Protein AF-A0A1Y3W579-F1 (afdb_monomer_lite)

Sequence (258 aa):
MEEVWSCVVDRANIVLDAQLDRAKTLIDDFCTYDYASHADFSDLSRVNIAYTTVGDEDIPLQVHVDLEGYKIERELDGKPLDTRQYSSLQELIENELEGLDFQELVAVDEKDIQLSLARAEYQENVECKLAIEQAIACYYDGSRLDSAAAREVVEKFGAERVLYVLAGTLQQNEWDGRFSQDNKAWAKTAKADPLFAHRRDFSVQSHPGLVDVFLTQVRREAEKPPRASIRERLKQAQEKAEKKTSVQAATKKKEPER

Structure (mmCIF, N/CA/C/O backbone):
data_AF-A0A1Y3W579-F1
#
_entry.id   AF-A0A1Y3W579-F1
#
loop_
_atom_site.group_PDB
_atom_site.id
_atom_site.type_symbol
_atom_site.label_atom_id
_atom_site.label_alt_id
_atom_site.label_comp_id
_atom_site.label_asym_id
_atom_site.label_entity_id
_atom_site.label_seq_id
_atom_site.pdbx_PDB_ins_code
_atom_site.Cartn_x
_atom_site.Cartn_y
_atom_site.Cartn_z
_atom_site.occupancy
_atom_site.B_iso_or_equiv
_atom_site.auth_seq_id
_atom_site.auth_comp_id
_atom_site.auth_asym_id
_atom_site.auth_atom_id
_atom_site.pdbx_PDB_model_num
ATOM 1 N N . MET A 1 1 ? -27.420 -30.494 39.680 1.00 58.72 1 MET A N 1
ATOM 2 C CA . MET A 1 1 ? -26.115 -29.946 39.237 1.00 58.72 1 MET A CA 1
ATOM 3 C C . MET A 1 1 ? -26.263 -29.258 37.881 1.00 58.72 1 MET A C 1
ATOM 5 O O . MET A 1 1 ? -25.756 -28.156 37.739 1.00 58.72 1 MET A O 1
ATOM 9 N N . GLU A 1 2 ? -27.040 -29.833 36.953 1.00 61.09 2 GLU A N 1
ATOM 10 C CA . GLU A 1 2 ? -27.421 -29.215 35.665 1.00 61.09 2 GLU A CA 1
ATOM 11 C C . GLU A 1 2 ? -28.248 -27.923 35.812 1.00 61.09 2 GLU A C 1
ATOM 13 O O . GLU A 1 2 ? -27.942 -26.934 35.160 1.00 61.09 2 GLU A O 1
ATOM 18 N N . GLU A 1 3 ? -29.214 -27.868 36.737 1.00 64.06 3 GLU A N 1
ATOM 19 C CA . GLU A 1 3 ? -30.036 -26.659 36.962 1.00 64.06 3 GLU A CA 1
ATOM 20 C C . GLU A 1 3 ? -29.227 -25.444 37.451 1.00 64.06 3 GLU A C 1
ATOM 22 O O . GLU A 1 3 ? -29.546 -24.305 37.121 1.00 64.06 3 GLU A O 1
ATOM 27 N N . VAL A 1 4 ? -28.149 -25.676 38.210 1.00 69.44 4 VAL A N 1
ATOM 28 C CA . VAL A 1 4 ? -27.276 -24.600 38.711 1.00 69.44 4 VAL A CA 1
ATOM 29 C C . VAL A 1 4 ? -26.393 -24.066 37.584 1.00 69.44 4 VAL A C 1
ATOM 31 O O . VAL A 1 4 ? -26.212 -22.858 37.480 1.00 69.44 4 VAL A O 1
ATOM 34 N N . TRP A 1 5 ? -25.892 -24.947 36.712 1.00 65.56 5 TRP A N 1
ATOM 35 C CA . TRP A 1 5 ? -25.141 -24.552 35.518 1.00 65.56 5 TRP A CA 1
ATOM 36 C C . TRP A 1 5 ? -26.019 -23.805 34.505 1.00 65.56 5 TRP A C 1
ATOM 38 O O . TRP A 1 5 ? -25.579 -22.781 33.991 1.00 65.56 5 TRP A O 1
ATOM 48 N N . SER A 1 6 ? -27.269 -24.235 34.294 1.00 70.88 6 SER A N 1
ATOM 49 C CA . SER A 1 6 ? -28.234 -23.524 33.437 1.00 70.88 6 SER A CA 1
ATOM 50 C C . SER A 1 6 ? -28.480 -22.096 33.933 1.00 70.88 6 SER A C 1
ATOM 52 O O . SER A 1 6 ? -28.275 -21.146 33.187 1.00 70.88 6 SER A O 1
ATOM 54 N N . CYS A 1 7 ? -28.795 -21.920 35.223 1.00 65.94 7 CYS A N 1
ATOM 55 C CA . CYS A 1 7 ? -29.036 -20.593 35.802 1.00 65.94 7 CYS A CA 1
ATOM 56 C C . CYS A 1 7 ? -27.823 -19.647 35.709 1.00 65.94 7 CYS A C 1
ATOM 58 O O . CYS A 1 7 ? -27.991 -18.428 35.654 1.00 65.94 7 CYS A O 1
ATOM 60 N N . VAL A 1 8 ? -26.598 -20.184 35.763 1.00 72.31 8 VAL A N 1
ATOM 61 C CA . VAL A 1 8 ? -25.364 -19.389 35.649 1.00 72.31 8 VAL A CA 1
ATOM 62 C C . VAL A 1 8 ? -25.144 -18.930 34.209 1.00 72.31 8 VAL A C 1
ATOM 64 O O . VAL A 1 8 ? -24.815 -17.764 34.002 1.00 72.31 8 VAL A O 1
ATOM 67 N N . VAL A 1 9 ? -25.377 -19.808 33.230 1.00 73.38 9 VAL A N 1
ATOM 68 C CA . VAL A 1 9 ? -25.293 -19.469 31.801 1.00 73.38 9 VAL A CA 1
ATOM 69 C C . VAL A 1 9 ? -26.353 -18.431 31.424 1.00 73.38 9 VAL A C 1
ATOM 71 O O . VAL A 1 9 ? -26.022 -17.435 30.790 1.00 73.38 9 VAL A O 1
ATOM 74 N N . ASP A 1 10 ? -27.592 -18.586 31.898 1.00 78.69 10 ASP A N 1
ATOM 75 C CA . ASP A 1 10 ? -28.676 -17.635 31.618 1.00 78.69 10 ASP A CA 1
ATOM 76 C C . ASP A 1 10 ? -28.366 -16.232 32.159 1.00 78.69 10 ASP A C 1
ATOM 78 O O . ASP A 1 10 ? -28.577 -15.228 31.481 1.00 78.69 10 ASP A O 1
ATOM 82 N N . ARG A 1 11 ? -27.804 -16.141 33.371 1.00 77.25 11 ARG A N 1
ATOM 83 C CA . ARG A 1 11 ? -27.380 -14.856 33.948 1.00 77.25 11 ARG A CA 1
ATOM 84 C C . ARG A 1 11 ? -26.206 -14.235 33.199 1.00 77.25 11 ARG A C 1
ATOM 86 O O . ARG A 1 11 ? -26.195 -13.021 33.034 1.00 77.25 11 ARG A O 1
ATOM 93 N N . ALA A 1 12 ? -25.235 -15.041 32.775 1.00 76.56 12 ALA A N 1
ATOM 94 C CA . ALA A 1 12 ? -24.104 -14.556 31.990 1.00 76.56 12 ALA A CA 1
ATOM 95 C C . ALA A 1 12 ? -24.568 -13.986 30.639 1.00 76.56 12 ALA A C 1
ATOM 97 O O . ALA A 1 12 ? -24.124 -12.905 30.262 1.00 76.56 12 ALA A O 1
ATOM 98 N N . ASN A 1 13 ? -25.521 -14.648 29.976 1.00 83.50 13 ASN A N 1
ATOM 99 C CA . ASN A 1 13 ? -26.108 -14.168 28.724 1.00 83.50 13 ASN A CA 1
ATOM 100 C C . ASN A 1 13 ? -26.867 -12.848 28.914 1.00 83.50 13 ASN A C 1
ATOM 102 O O . ASN A 1 13 ? -26.649 -11.919 28.151 1.00 83.50 13 ASN A O 1
ATOM 106 N N . ILE A 1 14 ? -27.674 -12.712 29.975 1.00 88.06 14 ILE A N 1
ATOM 107 C CA . ILE A 1 14 ? -28.387 -11.452 30.270 1.00 88.06 14 ILE A CA 1
ATOM 108 C C . ILE A 1 14 ? -27.413 -10.283 30.473 1.00 88.06 14 ILE A C 1
ATOM 110 O O . ILE A 1 14 ? -27.675 -9.169 30.022 1.00 88.06 14 ILE A O 1
ATOM 114 N N . VAL A 1 15 ? -26.301 -10.516 31.177 1.00 87.81 15 VAL A N 1
ATOM 115 C CA . VAL A 1 15 ? -25.283 -9.478 31.396 1.00 87.81 15 VAL A CA 1
ATOM 116 C C . VAL A 1 15 ? -24.607 -9.101 30.079 1.00 87.81 15 VAL A C 1
ATOM 118 O O . VAL A 1 15 ? -24.427 -7.913 29.821 1.00 87.81 15 VAL A O 1
ATOM 121 N N . LEU A 1 16 ? -24.272 -10.087 29.245 1.00 88.06 16 LEU A N 1
ATOM 122 C CA . LEU A 1 16 ? -23.643 -9.851 27.949 1.00 88.06 16 LEU A CA 1
ATOM 123 C C . LEU A 1 16 ? -24.575 -9.104 26.985 1.00 88.06 16 LEU A C 1
ATOM 125 O O . LEU A 1 16 ? -24.134 -8.151 26.351 1.00 88.06 16 LEU A O 1
ATOM 129 N N . ASP A 1 17 ? -25.857 -9.469 26.928 1.00 93.12 17 ASP A N 1
ATOM 130 C CA . ASP A 1 17 ? -26.861 -8.782 26.106 1.00 93.12 17 ASP A CA 1
ATOM 131 C C . ASP A 1 17 ? -27.006 -7.315 26.535 1.00 93.12 17 ASP A C 1
ATOM 133 O O . ASP A 1 17 ? -26.968 -6.412 25.702 1.00 93.12 17 ASP A O 1
ATOM 137 N N . ALA A 1 18 ? -27.072 -7.054 27.845 1.00 95.12 18 ALA A N 1
ATOM 138 C CA . ALA A 1 18 ? -27.134 -5.691 28.368 1.00 95.12 18 ALA A CA 1
ATOM 139 C C . ALA A 1 18 ? -25.866 -4.875 28.049 1.00 95.12 18 ALA A C 1
ATOM 141 O O . ALA A 1 18 ? -25.951 -3.677 27.770 1.00 95.12 18 ALA A O 1
ATOM 142 N N . GLN A 1 19 ? -24.687 -5.505 28.079 1.00 96.88 19 GLN A N 1
ATOM 143 C CA . GLN A 1 19 ? -23.432 -4.870 27.668 1.00 96.88 19 GLN A CA 1
ATOM 144 C C . GLN A 1 19 ? -23.413 -4.586 26.166 1.00 96.88 19 GLN A C 1
ATOM 146 O O . GLN A 1 19 ? -22.996 -3.504 25.760 1.00 96.88 19 GLN A O 1
ATOM 151 N N . LEU A 1 20 ? -23.897 -5.517 25.346 1.00 97.75 20 LEU A N 1
ATOM 152 C CA . LEU A 1 20 ? -23.962 -5.357 23.898 1.00 97.75 20 LEU A CA 1
ATOM 153 C C . LEU A 1 20 ? -24.920 -4.234 23.500 1.00 97.75 20 LEU A C 1
ATOM 155 O O . LEU A 1 20 ? -24.560 -3.395 22.676 1.00 97.75 20 LEU A O 1
ATOM 159 N N . ASP A 1 21 ? -26.096 -4.164 24.120 1.00 97.94 21 ASP A N 1
ATOM 160 C CA . ASP A 1 21 ? -27.048 -3.071 23.904 1.00 97.94 21 ASP A CA 1
ATOM 161 C C . ASP A 1 21 ? -26.453 -1.718 24.317 1.00 97.94 21 ASP A C 1
ATOM 163 O O . ASP A 1 21 ? -26.597 -0.720 23.602 1.00 97.94 21 ASP A O 1
ATOM 167 N N . ARG A 1 22 ? -25.715 -1.683 25.435 1.00 98.12 22 ARG A N 1
ATOM 168 C CA . ARG A 1 22 ? -24.997 -0.483 25.883 1.00 98.12 22 ARG A CA 1
ATOM 169 C C . ARG A 1 22 ? -23.918 -0.061 24.886 1.00 98.12 22 ARG A C 1
ATOM 171 O O . ARG A 1 22 ? -23.866 1.112 24.529 1.00 98.12 22 ARG A O 1
ATOM 178 N N . ALA A 1 23 ? -23.086 -0.993 24.423 1.00 98.50 23 ALA A N 1
ATOM 179 C CA . ALA A 1 23 ? -22.032 -0.724 23.447 1.00 98.50 23 ALA A CA 1
ATOM 180 C C . ALA A 1 23 ? -22.604 -0.182 22.131 1.00 98.50 23 ALA A C 1
ATOM 182 O O . ALA A 1 23 ? -22.128 0.831 21.625 1.00 98.50 23 ALA A O 1
ATOM 183 N N . LYS A 1 24 ? -23.668 -0.810 21.612 1.00 98.50 24 LYS A N 1
ATOM 184 C CA . LYS A 1 24 ? -24.365 -0.347 20.404 1.00 98.50 24 LYS A CA 1
ATOM 185 C C . LYS A 1 24 ? -24.919 1.061 20.574 1.00 98.50 24 LYS A C 1
ATOM 187 O O . LYS A 1 24 ? -24.758 1.873 19.676 1.00 98.50 24 LYS A O 1
ATOM 192 N N . THR A 1 25 ? -25.522 1.358 21.725 1.00 98.25 25 THR A N 1
ATOM 193 C CA . THR A 1 25 ? -26.052 2.699 22.014 1.00 98.25 25 THR A CA 1
ATOM 194 C C . THR A 1 25 ? -24.939 3.746 21.981 1.00 98.25 25 THR A C 1
ATOM 196 O O . THR A 1 25 ? -25.069 4.735 21.276 1.00 98.25 25 THR A O 1
ATOM 199 N N . LEU A 1 26 ? -23.815 3.498 22.665 1.00 98.38 26 LEU A N 1
ATOM 200 C CA . LEU A 1 26 ? -22.672 4.422 22.681 1.00 98.38 26 LEU A CA 1
ATOM 201 C C . LEU A 1 26 ? -22.099 4.667 21.277 1.00 98.38 26 LEU A C 1
ATOM 203 O O . LEU A 1 26 ? -21.824 5.806 20.909 1.00 98.38 26 LEU A O 1
ATOM 207 N N . ILE A 1 27 ? -21.952 3.603 20.482 1.00 98.06 27 ILE A N 1
ATOM 208 C CA . ILE A 1 27 ? -21.452 3.700 19.106 1.00 98.06 27 ILE A CA 1
ATOM 209 C C . ILE A 1 27 ? -22.440 4.456 18.205 1.00 98.06 27 ILE A C 1
ATOM 211 O O . ILE A 1 27 ? -22.015 5.287 17.402 1.00 98.06 27 ILE A O 1
ATOM 215 N N . ASP A 1 28 ? -23.743 4.187 18.322 1.00 97.75 28 ASP A N 1
ATOM 216 C CA . ASP A 1 28 ? -24.773 4.853 17.517 1.00 97.75 28 ASP A CA 1
ATOM 217 C C . ASP A 1 28 ? -24.924 6.334 17.883 1.00 97.75 28 ASP A C 1
ATOM 219 O O . ASP A 1 28 ? -25.045 7.174 16.990 1.00 97.75 28 ASP A O 1
ATOM 223 N N . ASP A 1 29 ? -24.848 6.664 19.176 1.00 97.50 29 ASP A N 1
ATOM 224 C CA . ASP A 1 29 ? -24.859 8.039 19.678 1.00 97.50 29 ASP A CA 1
ATOM 225 C C . ASP A 1 29 ? -23.665 8.827 19.122 1.00 97.50 29 ASP A C 1
ATOM 227 O O . ASP A 1 29 ? -23.844 9.927 18.593 1.00 97.50 29 ASP A O 1
ATOM 231 N N . PHE A 1 30 ? -22.462 8.241 19.172 1.00 96.88 30 PHE A N 1
ATOM 232 C CA . PHE A 1 30 ? -21.256 8.817 18.574 1.00 96.88 30 PHE A CA 1
ATOM 233 C C . PHE A 1 30 ? -21.419 9.026 17.062 1.00 96.88 30 PHE A C 1
ATOM 235 O O . PHE A 1 30 ? -21.238 10.135 16.561 1.00 96.88 30 PHE A O 1
ATOM 242 N N . CYS A 1 31 ? -21.843 7.994 16.325 1.00 95.56 31 CYS A N 1
ATOM 243 C CA . CYS A 1 31 ? -21.998 8.096 14.873 1.00 95.56 31 CYS A CA 1
ATOM 244 C C . CYS A 1 31 ? -23.055 9.137 14.473 1.00 95.56 31 CYS A C 1
ATOM 246 O O . CYS A 1 31 ? -22.871 9.902 13.521 1.00 95.56 31 CYS A O 1
ATOM 248 N N . THR A 1 32 ? -24.151 9.207 15.229 1.00 95.38 32 THR A N 1
ATOM 249 C CA . THR A 1 32 ? -25.209 10.198 15.027 1.00 95.38 32 THR A CA 1
ATOM 250 C C . THR A 1 32 ? -24.693 11.611 15.286 1.00 95.38 32 THR A C 1
ATOM 252 O O . THR A 1 32 ? -25.048 12.533 14.549 1.00 95.38 32 THR A O 1
ATOM 255 N N . TYR A 1 33 ? -23.853 11.791 16.305 1.00 93.62 33 TYR A N 1
ATOM 256 C CA . TYR A 1 33 ? -23.277 13.083 16.657 1.00 93.62 33 TYR A CA 1
ATOM 257 C C . TYR A 1 33 ? -22.256 13.576 15.618 1.00 93.62 33 TYR A C 1
ATOM 259 O O . TYR A 1 33 ? -22.388 14.704 15.139 1.00 93.62 33 TYR A O 1
ATOM 267 N N . ASP A 1 34 ? -21.290 12.740 15.223 1.00 91.50 34 ASP A N 1
ATOM 268 C CA . ASP A 1 34 ? -20.186 13.145 14.339 1.00 91.50 34 ASP A CA 1
ATOM 269 C C . ASP A 1 34 ? -20.522 13.071 12.840 1.00 91.50 34 ASP A C 1
ATOM 271 O O . ASP A 1 34 ? -20.047 13.895 12.055 1.00 91.50 34 ASP A O 1
ATOM 275 N N . TYR A 1 35 ? -21.378 12.131 12.420 1.00 90.38 35 TYR A N 1
ATOM 276 C CA . TYR A 1 35 ? -21.681 11.892 10.998 1.00 90.38 35 TYR A CA 1
ATOM 277 C C . TYR A 1 35 ? -23.134 12.163 10.608 1.00 90.38 35 TYR A C 1
ATOM 279 O O . TYR A 1 35 ? -23.479 12.046 9.429 1.00 90.38 35 TYR A O 1
ATOM 287 N N . ALA A 1 36 ? -24.000 12.520 11.562 1.00 92.19 36 ALA A N 1
ATOM 288 C CA . ALA A 1 36 ? -25.445 12.625 11.340 1.00 92.19 36 ALA A CA 1
ATOM 289 C C . ALA A 1 36 ? -26.048 11.343 10.720 1.00 92.19 36 ALA A C 1
ATOM 291 O O . ALA A 1 36 ? -27.011 11.403 9.949 1.00 92.19 36 ALA A O 1
ATOM 292 N N . SER A 1 37 ? -25.470 10.182 11.049 1.00 93.56 37 SER A N 1
ATOM 293 C CA . SER A 1 37 ? -25.878 8.869 10.549 1.00 93.56 37 SER A CA 1
ATOM 294 C C . SER A 1 37 ? -25.796 7.808 11.638 1.00 93.56 37 SER A C 1
ATOM 296 O O . SER A 1 37 ? -24.870 7.825 12.440 1.00 93.56 37 SER A O 1
ATOM 298 N N . HIS A 1 38 ? -26.714 6.845 11.602 1.00 95.81 38 HIS A N 1
ATOM 299 C CA . HIS A 1 38 ? -26.669 5.684 12.487 1.00 95.81 38 HIS A CA 1
ATOM 300 C C . HIS A 1 38 ? -25.515 4.746 12.139 1.00 95.81 38 HIS A C 1
ATOM 302 O O . HIS A 1 38 ? -25.139 4.611 10.969 1.00 95.81 38 HIS A O 1
ATOM 308 N N . ALA A 1 39 ? -24.998 4.067 13.156 1.00 96.31 39 ALA A N 1
ATOM 309 C CA . ALA A 1 39 ? -24.009 3.019 12.980 1.00 96.31 39 ALA A CA 1
ATOM 310 C C . ALA A 1 39 ? -24.635 1.773 12.326 1.00 96.31 39 ALA A C 1
ATOM 312 O O . ALA A 1 39 ? -25.785 1.409 12.587 1.00 96.31 39 ALA A O 1
ATOM 313 N N . ASP A 1 40 ? -23.865 1.096 11.473 1.00 97.19 40 ASP A N 1
ATOM 314 C CA . ASP A 1 40 ? -24.270 -0.175 10.872 1.00 97.19 40 ASP A CA 1
ATOM 315 C C . ASP A 1 40 ? -23.793 -1.348 11.735 1.00 97.19 40 ASP A C 1
ATOM 317 O O . ASP A 1 40 ? -22.599 -1.627 11.828 1.00 97.19 40 ASP A O 1
ATOM 321 N N . PHE A 1 41 ? -24.746 -2.051 12.347 1.00 98.00 41 PHE A N 1
ATOM 322 C CA . PHE A 1 41 ? -24.503 -3.214 13.205 1.00 98.00 41 PHE A CA 1
ATOM 323 C C . PHE A 1 41 ? -24.770 -4.553 12.504 1.00 98.00 41 PHE A C 1
ATOM 325 O O . PHE A 1 41 ? -24.951 -5.570 13.178 1.00 98.00 41 PHE A O 1
ATOM 332 N N . SER A 1 42 ? -24.840 -4.572 11.168 1.00 97.50 42 SER A N 1
ATOM 333 C CA . SER A 1 42 ? -25.041 -5.808 10.396 1.00 97.50 42 SER A CA 1
ATOM 334 C C . SER A 1 42 ? -23.898 -6.815 10.585 1.00 97.50 42 SER A C 1
ATOM 336 O O . SER A 1 42 ? -24.131 -8.021 10.498 1.00 97.50 42 SER A O 1
ATOM 338 N N . ASP A 1 43 ? -22.689 -6.322 10.867 1.00 97.88 43 ASP A N 1
ATOM 339 C CA . ASP A 1 43 ? -21.501 -7.106 11.207 1.00 97.88 43 ASP A CA 1
ATOM 340 C C . ASP A 1 43 ? -20.910 -6.606 12.534 1.00 97.88 43 ASP A C 1
ATOM 342 O O . ASP A 1 43 ? -20.256 -5.564 12.594 1.00 97.88 43 ASP A O 1
ATOM 346 N N . LEU A 1 44 ? -21.157 -7.349 13.618 1.00 97.88 44 LEU A N 1
ATOM 347 C CA . LEU A 1 44 ? -20.671 -6.996 14.956 1.00 97.88 44 LEU A CA 1
ATOM 348 C C . LEU A 1 44 ? -19.164 -7.201 15.115 1.00 97.88 44 LEU A C 1
ATOM 350 O O . LEU A 1 44 ? -18.578 -6.613 16.022 1.00 97.88 44 LEU A O 1
ATOM 354 N N . SER A 1 45 ? -18.540 -7.988 14.237 1.00 97.62 45 SER A N 1
ATOM 355 C CA . SER A 1 45 ? -17.089 -8.159 14.232 1.00 97.62 45 SER A CA 1
ATOM 356 C C . SER A 1 45 ? -16.358 -6.973 13.596 1.00 97.62 45 SER A C 1
ATOM 358 O O . SER A 1 45 ? -15.142 -6.843 13.726 1.00 97.62 45 SER A O 1
ATOM 360 N N . ARG A 1 46 ? -17.091 -6.085 12.905 1.00 97.81 46 ARG A N 1
ATOM 361 C CA . ARG A 1 46 ? -16.517 -4.954 12.172 1.00 97.81 46 ARG A CA 1
ATOM 362 C C . ARG A 1 46 ? -17.507 -3.797 12.009 1.00 97.81 46 ARG A C 1
ATOM 364 O O . ARG A 1 46 ? -17.915 -3.450 10.900 1.00 97.81 46 ARG A O 1
ATOM 371 N N . VAL A 1 47 ? -17.847 -3.144 13.117 1.00 98.19 47 VAL A N 1
ATOM 372 C CA . VAL A 1 47 ? -18.678 -1.932 13.119 1.00 98.19 47 VAL A CA 1
ATOM 373 C C . VAL A 1 47 ? -17.806 -0.723 12.774 1.00 98.19 47 VAL A C 1
ATOM 375 O O . VAL A 1 47 ? -16.895 -0.377 13.524 1.00 98.19 47 VAL A O 1
ATOM 378 N N . ASN A 1 48 ? -18.059 -0.071 11.636 1.00 97.00 48 ASN A N 1
ATOM 379 C CA . ASN A 1 48 ? -17.305 1.120 11.230 1.00 97.00 48 ASN A CA 1
ATOM 380 C C . ASN A 1 48 ? -17.705 2.325 12.082 1.00 97.00 48 ASN A C 1
ATOM 382 O O . ASN A 1 48 ? -18.884 2.670 12.127 1.00 97.00 48 ASN A O 1
ATOM 386 N N . ILE A 1 49 ? -16.720 2.983 12.696 1.00 96.75 49 ILE A N 1
ATOM 387 C CA . ILE A 1 49 ? -16.957 4.158 13.546 1.00 96.75 49 ILE A CA 1
ATOM 388 C C . ILE A 1 49 ? -16.260 5.417 13.038 1.00 96.75 49 ILE A C 1
ATOM 390 O O . ILE A 1 49 ? -16.720 6.516 13.324 1.00 96.75 49 ILE A O 1
ATOM 394 N N . ALA A 1 50 ? -15.181 5.302 12.255 1.00 96.56 50 ALA A N 1
ATOM 395 C CA . ALA A 1 50 ? -14.587 6.478 11.632 1.00 96.56 50 ALA A CA 1
ATOM 396 C C . ALA A 1 50 ? -13.949 6.215 10.273 1.00 96.56 50 ALA A C 1
ATOM 398 O O . ALA A 1 50 ? -13.393 5.145 10.016 1.00 96.56 50 ALA A O 1
ATOM 399 N N . TYR A 1 51 ? -14.013 7.237 9.421 1.00 95.94 51 TYR A N 1
ATOM 400 C CA . TYR A 1 51 ? -13.328 7.292 8.138 1.00 95.94 51 TYR A CA 1
ATOM 401 C C . TYR A 1 51 ? -12.853 8.721 7.860 1.00 95.94 51 TYR A C 1
ATOM 403 O O . TYR A 1 51 ? -13.647 9.660 7.910 1.00 95.94 51 TYR A O 1
ATOM 411 N N . THR A 1 52 ? -11.567 8.888 7.553 1.00 96.75 52 THR A N 1
ATOM 412 C CA . THR A 1 52 ? -10.969 10.181 7.181 1.00 96.75 52 THR A CA 1
ATOM 413 C C . THR A 1 52 ? -9.725 9.975 6.317 1.00 96.75 52 THR A C 1
ATOM 415 O O . THR A 1 52 ? -9.300 8.843 6.103 1.00 96.75 52 THR A O 1
ATOM 418 N N . THR A 1 53 ? -9.122 11.056 5.829 1.00 96.81 53 THR A N 1
ATOM 419 C CA . THR A 1 53 ? -7.763 11.048 5.277 1.00 96.81 53 THR A CA 1
ATOM 420 C C . THR A 1 53 ? -6.774 11.702 6.245 1.00 96.81 53 THR A C 1
ATOM 422 O O . THR A 1 53 ? -7.162 12.543 7.062 1.00 96.81 53 THR A O 1
ATOM 425 N N . VAL A 1 54 ? -5.506 11.286 6.188 1.00 95.31 54 VAL A N 1
ATOM 426 C CA . VAL A 1 54 ? -4.403 11.836 6.993 1.00 95.31 54 VAL A CA 1
ATOM 427 C C . VAL A 1 54 ? -3.184 12.161 6.123 1.00 95.31 54 VAL A C 1
ATOM 429 O O . VAL A 1 54 ? -2.924 11.495 5.119 1.00 95.31 54 VAL A O 1
ATOM 432 N N . GLY A 1 55 ? -2.409 13.163 6.545 1.00 91.44 55 GLY A N 1
ATOM 433 C CA . GLY A 1 55 ? -1.215 13.628 5.831 1.00 91.44 55 GLY A CA 1
ATOM 434 C C . GLY A 1 55 ? -1.518 14.390 4.534 1.00 91.44 55 GLY A C 1
ATOM 435 O O . GLY A 1 55 ? -2.672 14.578 4.159 1.00 91.44 55 GLY A O 1
ATOM 436 N N . ASP A 1 56 ? -0.461 14.832 3.852 1.00 90.50 56 ASP A N 1
ATOM 437 C CA . ASP A 1 56 ? -0.568 15.644 2.626 1.00 90.50 56 ASP A CA 1
ATOM 438 C C . ASP A 1 56 ? -1.020 14.836 1.395 1.00 90.50 56 ASP A C 1
ATOM 440 O O . ASP A 1 56 ? -1.557 15.397 0.444 1.00 90.50 56 ASP A O 1
ATOM 444 N N . GLU A 1 57 ? -0.811 13.518 1.415 1.00 91.06 57 GLU A N 1
ATOM 445 C CA . GLU A 1 57 ? -1.142 12.594 0.319 1.00 91.06 57 GLU A CA 1
ATOM 446 C C . GLU A 1 57 ? -2.543 11.965 0.471 1.00 91.06 57 GLU A C 1
ATOM 448 O O . GLU A 1 57 ? -2.848 10.972 -0.185 1.00 91.06 57 GLU A O 1
ATOM 453 N N . ASP A 1 58 ? -3.391 12.518 1.349 1.00 94.31 58 ASP A N 1
ATOM 454 C CA . ASP A 1 58 ? -4.770 12.067 1.583 1.00 94.31 58 ASP A CA 1
ATOM 455 C C . ASP A 1 58 ? -4.890 10.551 1.868 1.00 94.31 58 ASP A C 1
ATOM 457 O O . ASP A 1 58 ? -5.755 9.852 1.331 1.00 94.31 58 ASP A O 1
ATOM 461 N N . ILE A 1 59 ? -4.028 10.019 2.741 1.00 95.19 59 ILE A N 1
ATOM 462 C CA . ILE A 1 59 ? -3.979 8.580 3.037 1.00 95.19 59 ILE A CA 1
ATOM 463 C C . ILE A 1 59 ? -5.247 8.171 3.799 1.00 95.19 59 ILE A C 1
ATOM 465 O O . ILE A 1 59 ? -5.511 8.745 4.859 1.00 95.19 59 ILE A O 1
ATOM 469 N N . PRO A 1 60 ? -6.032 7.185 3.329 1.00 97.62 60 PRO A N 1
ATOM 470 C CA . PRO A 1 60 ? -7.284 6.826 3.979 1.00 97.62 60 PRO A CA 1
ATOM 471 C C . PRO A 1 60 ? -7.030 6.110 5.309 1.00 97.62 60 PRO A C 1
ATOM 473 O O . PRO A 1 60 ? -6.276 5.138 5.376 1.00 97.62 60 PRO A O 1
ATOM 476 N N . LEU A 1 61 ? -7.704 6.573 6.357 1.00 98.25 61 LEU A N 1
ATOM 477 C CA . LEU A 1 61 ? -7.745 5.978 7.685 1.00 98.25 61 LEU A CA 1
ATOM 478 C C . LEU A 1 61 ? -9.163 5.480 7.965 1.00 98.25 61 LEU A C 1
ATOM 480 O O . LEU A 1 61 ? -10.127 6.242 7.876 1.00 98.25 61 LEU A O 1
ATOM 484 N N . GLN A 1 62 ? -9.275 4.213 8.349 1.00 98.06 62 GLN A N 1
ATOM 485 C CA . GLN A 1 62 ? -10.529 3.579 8.731 1.00 98.06 62 GLN A CA 1
ATOM 486 C C . GLN A 1 62 ? -10.421 3.003 10.141 1.00 98.06 62 GLN A C 1
ATOM 488 O O . GLN A 1 62 ? -9.453 2.320 10.469 1.00 98.06 62 GLN A O 1
ATOM 493 N N . VAL A 1 63 ? -11.432 3.255 10.969 1.00 98.25 63 VAL A N 1
ATOM 494 C CA . VAL A 1 63 ? -11.509 2.757 12.345 1.00 98.25 63 VAL A CA 1
ATOM 495 C C . VAL A 1 63 ? -12.765 1.918 12.512 1.00 98.25 63 VAL A C 1
ATOM 497 O O . VAL A 1 63 ? -13.866 2.348 12.150 1.00 98.25 63 VAL A O 1
ATOM 500 N N . HIS A 1 64 ? -12.593 0.727 13.075 1.00 97.69 64 HIS A N 1
ATOM 501 C CA . HIS A 1 64 ? -13.675 -0.204 13.353 1.00 97.69 64 HIS A CA 1
ATOM 502 C C . HIS A 1 64 ? -13.608 -0.750 14.777 1.00 97.69 64 HIS A C 1
ATOM 504 O O . HIS A 1 64 ? -12.535 -0.883 15.367 1.00 97.69 64 HIS A O 1
ATOM 510 N N . VAL A 1 65 ? -14.783 -1.069 15.311 1.00 98.44 65 VAL A N 1
ATOM 511 C CA . VAL A 1 65 ? -14.959 -1.780 16.575 1.00 98.44 65 VAL A CA 1
ATOM 512 C C . VAL A 1 65 ? -15.384 -3.209 16.266 1.00 98.44 65 VAL A C 1
ATOM 514 O O . VAL A 1 65 ? -16.357 -3.431 15.546 1.00 98.44 65 VAL A O 1
ATOM 517 N N . ASP A 1 66 ? -14.673 -4.167 16.844 1.00 98.38 66 ASP A N 1
ATOM 518 C CA . ASP A 1 66 ? -15.063 -5.571 16.889 1.00 98.38 66 ASP A CA 1
ATOM 519 C C . ASP A 1 66 ? -15.689 -5.848 18.264 1.00 98.38 66 ASP A C 1
ATOM 521 O O . ASP A 1 66 ? -14.999 -5.936 19.287 1.00 98.38 66 ASP A O 1
ATOM 525 N N . LEU A 1 67 ? -17.018 -5.943 18.292 1.00 98.25 67 LEU A N 1
ATOM 526 C CA . LEU A 1 67 ? -17.799 -6.203 19.500 1.00 98.25 67 LEU A CA 1
ATOM 527 C C . LEU A 1 67 ? -17.797 -7.685 19.898 1.00 98.25 67 LEU A C 1
ATOM 529 O O . LEU A 1 67 ? -18.100 -7.988 21.049 1.00 98.25 67 LEU A O 1
ATOM 533 N N . GLU A 1 68 ? -17.459 -8.600 18.985 1.00 97.38 68 GLU A N 1
ATOM 534 C CA . GLU A 1 68 ? -17.364 -10.041 19.266 1.00 97.38 68 GLU A CA 1
ATOM 535 C C . GLU A 1 68 ? -15.979 -10.411 19.814 1.00 97.38 68 GLU A C 1
ATOM 537 O O . GLU A 1 68 ? -15.846 -11.220 20.734 1.00 97.38 68 GLU A O 1
ATOM 542 N N . GLY A 1 69 ? -14.946 -9.790 19.249 1.00 97.50 69 GLY A N 1
ATOM 543 C CA . GLY A 1 69 ? -13.544 -9.925 19.612 1.00 97.50 69 GLY A CA 1
ATOM 544 C C . GLY A 1 69 ? -13.067 -8.920 20.655 1.00 97.50 69 GLY A C 1
ATOM 545 O O . GLY A 1 69 ? -11.929 -9.036 21.093 1.00 97.50 69 GLY A O 1
ATOM 546 N N . TYR A 1 70 ? -13.899 -7.965 21.075 1.00 98.00 70 TYR A N 1
ATOM 547 C CA . TYR A 1 70 ? -13.598 -6.940 22.085 1.00 98.00 70 TYR A CA 1
ATOM 548 C C . TYR A 1 70 ? -12.344 -6.116 21.762 1.00 98.00 70 TYR A C 1
ATOM 550 O O . TYR A 1 70 ? -11.404 -6.041 22.558 1.00 98.00 70 TYR A O 1
ATOM 558 N N . LYS A 1 71 ? -12.296 -5.508 20.578 1.00 98.38 71 LYS A N 1
ATOM 559 C CA . LYS A 1 71 ? -11.139 -4.709 20.151 1.00 98.38 71 LYS A CA 1
ATOM 560 C C . LYS A 1 71 ? -11.533 -3.513 19.294 1.00 98.38 71 LYS A C 1
ATOM 562 O O . LYS A 1 71 ? -12.591 -3.501 18.670 1.00 98.38 71 LYS A O 1
ATOM 567 N N . ILE A 1 72 ? -10.646 -2.524 19.253 1.00 98.19 72 ILE A N 1
ATOM 568 C CA . ILE A 1 72 ? -10.660 -1.454 18.253 1.00 98.19 72 ILE A CA 1
ATOM 569 C C . ILE A 1 72 ? -9.503 -1.677 17.298 1.00 98.19 72 ILE A C 1
ATOM 571 O O . ILE A 1 72 ? -8.375 -1.941 17.716 1.00 98.19 72 ILE A O 1
ATOM 575 N N . GLU A 1 73 ? -9.787 -1.562 16.013 1.00 98.31 73 GLU A N 1
ATOM 576 C CA . GLU A 1 73 ? -8.826 -1.773 14.947 1.00 98.31 73 GLU A CA 1
ATOM 577 C C . GLU A 1 73 ? -8.797 -0.559 14.030 1.00 98.31 73 GLU A C 1
ATOM 579 O O . GLU A 1 73 ? -9.827 -0.014 13.618 1.00 98.31 73 GLU A O 1
ATOM 584 N N . ARG A 1 74 ? -7.578 -0.129 13.712 1.00 98.31 74 ARG A N 1
ATOM 585 C CA . ARG A 1 74 ? -7.324 0.980 12.799 1.00 98.31 74 ARG A CA 1
ATOM 586 C C . ARG A 1 74 ? -6.579 0.461 11.589 1.00 98.31 74 ARG A C 1
ATOM 588 O O . ARG A 1 74 ? -5.609 -0.286 11.713 1.00 98.31 74 ARG A O 1
ATOM 595 N N . GLU A 1 75 ? -7.032 0.863 10.415 1.00 98.06 75 GLU A N 1
ATOM 596 C CA . GLU A 1 75 ? -6.410 0.548 9.138 1.00 98.06 75 GLU A CA 1
ATOM 597 C C . GLU A 1 75 ? -6.002 1.848 8.449 1.00 98.06 75 GLU A C 1
ATOM 599 O O . GLU A 1 75 ? -6.828 2.737 8.254 1.00 98.06 75 GLU A O 1
ATOM 604 N N . LEU A 1 76 ? -4.730 1.948 8.071 1.00 97.75 76 LEU A N 1
ATOM 605 C CA . LEU A 1 76 ? -4.166 3.054 7.307 1.00 97.75 76 LEU A CA 1
ATOM 606 C C . LEU A 1 76 ? -3.791 2.533 5.918 1.00 97.75 76 LEU A C 1
ATOM 608 O O . LEU A 1 76 ? -3.080 1.534 5.803 1.00 97.75 76 LEU A O 1
ATOM 612 N N . ASP A 1 77 ? -4.310 3.168 4.869 1.00 96.12 77 ASP A N 1
ATOM 613 C CA . ASP A 1 77 ? -4.169 2.718 3.476 1.00 96.12 77 ASP A CA 1
ATOM 614 C C . ASP A 1 77 ? -4.633 1.261 3.250 1.00 96.12 77 ASP A C 1
ATOM 616 O O . ASP A 1 77 ? -4.011 0.460 2.548 1.00 96.12 77 ASP A O 1
ATOM 620 N N . GLY A 1 78 ? -5.705 0.860 3.945 1.00 94.62 78 GLY A N 1
ATOM 621 C CA . GLY A 1 78 ? -6.223 -0.515 3.918 1.00 94.62 78 GLY A CA 1
ATOM 622 C C . GLY A 1 78 ? -5.267 -1.565 4.504 1.00 94.62 78 GLY A C 1
ATOM 623 O O . GLY A 1 78 ? -5.443 -2.766 4.276 1.00 94.62 78 GLY A O 1
ATOM 624 N N . LYS A 1 79 ? -4.223 -1.143 5.230 1.00 94.44 79 LYS A N 1
ATOM 625 C CA . LYS A 1 79 ? -3.318 -2.015 5.987 1.00 94.44 79 LYS A CA 1
ATOM 626 C C . LYS A 1 79 ? -3.543 -1.830 7.486 1.00 94.44 79 LYS A C 1
ATOM 628 O O . LYS A 1 79 ? -3.756 -0.701 7.914 1.00 94.44 79 LYS A O 1
ATOM 633 N N . PRO A 1 80 ? -3.425 -2.891 8.303 1.00 96.19 80 PRO A N 1
ATOM 634 C CA . PRO A 1 80 ? -3.500 -2.750 9.753 1.00 96.19 80 PRO A CA 1
ATOM 635 C C . PRO A 1 80 ? -2.460 -1.745 10.268 1.00 96.19 80 PRO A C 1
ATOM 637 O O . PRO A 1 80 ? -1.263 -1.898 9.995 1.00 96.19 80 PRO A O 1
ATOM 640 N N . LEU A 1 81 ? -2.934 -0.727 10.985 1.00 97.12 81 LEU A N 1
ATOM 641 C CA . LEU A 1 81 ? -2.122 0.258 11.695 1.00 97.12 81 LEU A CA 1
ATOM 642 C C . LEU A 1 81 ? -1.847 -0.248 13.114 1.00 97.12 81 LEU A C 1
ATOM 644 O O . LEU A 1 81 ? -0.708 -0.574 13.446 1.00 97.12 81 LEU A O 1
ATOM 648 N N . ASP A 1 82 ? -2.903 -0.390 13.914 1.00 96.69 82 ASP A N 1
ATOM 649 C CA . ASP A 1 82 ? -2.848 -0.924 15.271 1.00 96.69 82 ASP A CA 1
ATOM 650 C C . ASP A 1 82 ? -4.179 -1.555 15.694 1.00 96.69 82 ASP A C 1
ATOM 652 O O . ASP A 1 82 ? -5.227 -1.358 15.071 1.00 96.69 82 ASP A O 1
ATOM 656 N N . THR A 1 83 ? -4.098 -2.330 16.774 1.00 97.69 83 THR A N 1
ATOM 657 C CA . THR A 1 83 ? -5.228 -3.000 17.408 1.00 97.69 83 THR A CA 1
ATOM 658 C C . THR A 1 83 ? -5.137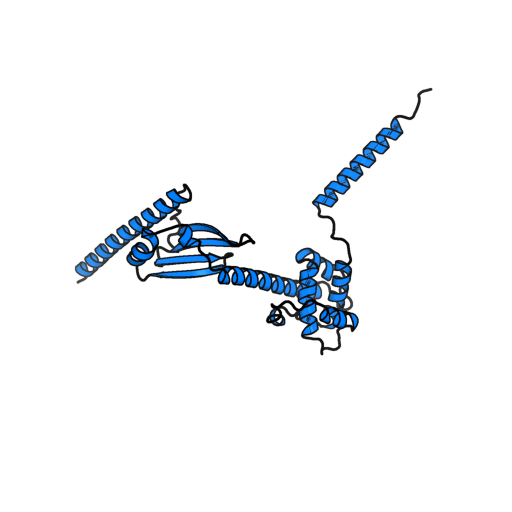 -2.798 18.914 1.00 97.69 83 THR A C 1
ATOM 660 O O . THR A 1 83 ? -4.113 -3.121 19.525 1.00 97.69 83 THR A O 1
ATOM 663 N N . ARG A 1 84 ? -6.221 -2.321 19.525 1.00 97.31 84 ARG A N 1
ATOM 664 C CA . ARG A 1 84 ? -6.385 -2.226 20.979 1.00 97.31 84 ARG A CA 1
ATOM 665 C C . ARG A 1 84 ? -7.343 -3.318 21.434 1.00 97.31 84 ARG A C 1
ATOM 667 O O . ARG A 1 84 ? -8.529 -3.269 21.129 1.00 97.31 84 ARG A O 1
ATOM 674 N N . GLN A 1 85 ? -6.792 -4.338 22.087 1.00 98.12 85 GLN A N 1
ATOM 675 C CA . GLN A 1 85 ? -7.492 -5.560 22.481 1.00 98.12 85 GLN A CA 1
ATOM 676 C C . GLN A 1 85 ? -7.875 -5.522 23.958 1.00 98.12 85 GLN A C 1
ATOM 678 O O . GLN A 1 85 ? -7.030 -5.238 24.806 1.00 98.12 85 GLN A O 1
ATOM 683 N N . TYR A 1 86 ? -9.105 -5.931 24.254 1.00 98.31 86 TYR A N 1
ATOM 684 C CA . TYR A 1 86 ? -9.655 -5.997 25.603 1.00 98.31 86 TYR A CA 1
ATOM 685 C C . TYR A 1 86 ? -10.018 -7.427 25.997 1.00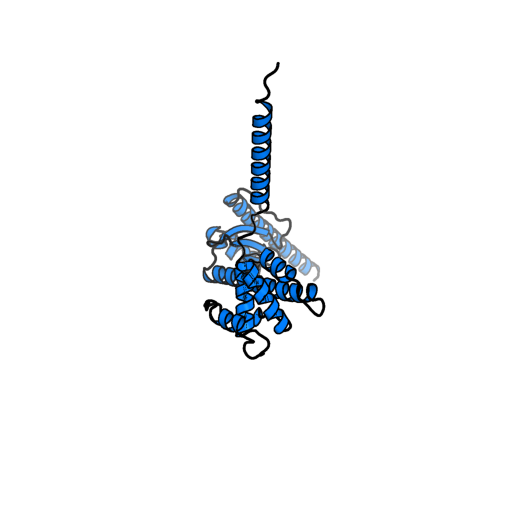 98.31 86 TYR A C 1
ATOM 687 O O . TYR A 1 86 ? -10.227 -8.297 25.149 1.00 98.31 86 TYR A O 1
ATOM 695 N N . SER A 1 87 ? -10.064 -7.695 27.302 1.00 97.12 87 SER A N 1
ATOM 696 C CA . SER A 1 87 ? -10.370 -9.027 27.836 1.00 97.12 87 SER A CA 1
ATOM 697 C C . SER A 1 87 ? -11.871 -9.320 27.900 1.00 97.12 87 SER A C 1
ATOM 699 O O . SER A 1 87 ? -12.272 -10.481 28.004 1.00 97.12 87 SER A O 1
ATOM 701 N N . SER A 1 88 ? -12.706 -8.279 27.844 1.00 97.19 88 SER A N 1
ATOM 702 C CA . SER A 1 88 ? -14.163 -8.386 27.887 1.00 97.19 88 SER A CA 1
ATOM 703 C C . SER A 1 88 ? -14.841 -7.182 27.238 1.00 97.19 88 SER A C 1
ATOM 705 O O . SER A 1 88 ? -14.254 -6.104 27.139 1.00 97.19 88 SER A O 1
ATOM 707 N N . LEU A 1 89 ? -16.118 -7.348 26.881 1.00 97.81 89 LEU A N 1
ATOM 708 C CA . LEU A 1 89 ? -16.948 -6.257 26.372 1.00 97.81 89 LEU A CA 1
ATOM 709 C C . LEU A 1 89 ? -17.085 -5.105 27.378 1.00 97.81 89 LEU A C 1
ATOM 711 O O . LEU A 1 89 ? -17.070 -3.947 26.981 1.00 97.81 89 LEU A O 1
ATOM 715 N N . GLN A 1 90 ? -17.165 -5.407 28.679 1.00 97.50 90 GLN A N 1
ATOM 716 C CA . GLN A 1 90 ? -17.199 -4.377 29.724 1.00 97.50 90 GLN A CA 1
ATOM 717 C C . GLN A 1 90 ? -15.956 -3.488 29.681 1.00 97.50 90 GLN A C 1
ATOM 719 O O . GLN A 1 90 ? -16.071 -2.270 29.744 1.00 97.50 90 GLN A O 1
ATOM 724 N N . GLU A 1 91 ? -14.778 -4.100 29.564 1.00 97.94 91 GLU A N 1
ATOM 725 C CA . GLU A 1 91 ? -13.508 -3.379 29.542 1.00 97.94 91 GLU A CA 1
ATOM 726 C C . GLU A 1 91 ? -13.379 -2.521 28.274 1.00 97.94 91 GLU A C 1
ATOM 728 O O . GLU A 1 91 ? -12.939 -1.379 28.367 1.00 97.94 91 GLU A O 1
ATOM 733 N N . LEU A 1 92 ? -13.830 -3.024 27.115 1.00 98.25 92 LEU A N 1
ATOM 734 C CA . LEU A 1 92 ? -13.919 -2.231 25.882 1.00 98.25 92 LEU A CA 1
ATOM 735 C C . LEU A 1 92 ? -14.853 -1.021 26.060 1.00 98.25 92 LEU A C 1
ATOM 737 O O . LEU A 1 92 ? -14.526 0.083 25.628 1.00 98.25 92 LEU A O 1
ATOM 741 N N . ILE A 1 93 ? -16.008 -1.213 26.705 1.00 98.19 93 ILE A N 1
ATOM 742 C CA . ILE A 1 93 ? -16.957 -0.125 26.963 1.00 98.19 93 ILE A CA 1
ATOM 743 C C . ILE A 1 93 ? -16.322 0.951 27.848 1.00 98.19 93 ILE A C 1
ATOM 745 O O . ILE A 1 93 ? -16.333 2.120 27.480 1.00 98.19 93 ILE A O 1
ATOM 749 N N . GLU A 1 94 ? -15.764 0.560 28.992 1.00 97.88 94 GLU A N 1
ATOM 750 C CA . GLU A 1 94 ? -15.238 1.496 29.994 1.00 97.88 94 GLU A CA 1
ATOM 751 C C . GLU A 1 94 ? -13.988 2.246 29.520 1.00 97.88 94 GLU A C 1
ATOM 753 O O . GLU A 1 94 ? -13.816 3.412 29.867 1.00 97.88 94 GLU A O 1
ATOM 758 N N . ASN A 1 95 ? -13.112 1.594 28.747 1.00 96.44 95 ASN A N 1
ATOM 759 C CA . ASN A 1 95 ? -11.835 2.190 28.340 1.00 96.44 95 ASN A CA 1
ATOM 760 C C . ASN A 1 95 ? -11.876 2.876 26.970 1.00 96.44 95 ASN A C 1
ATOM 762 O O . ASN A 1 95 ? -11.030 3.728 26.724 1.00 96.44 95 ASN A O 1
ATOM 766 N N . GLU A 1 96 ? -12.818 2.525 26.087 1.00 96.25 96 GLU A N 1
ATOM 767 C CA . GLU A 1 96 ? -12.921 3.138 24.754 1.00 96.25 96 GLU A CA 1
ATOM 768 C C . GLU A 1 96 ? -14.308 3.736 24.504 1.00 96.25 96 GLU A C 1
ATOM 770 O O . GLU A 1 96 ? -14.421 4.929 24.235 1.00 96.25 96 GLU A O 1
ATOM 775 N N . LEU A 1 97 ? -15.382 2.935 24.584 1.00 97.44 97 LEU A N 1
ATOM 776 C CA . LEU A 1 97 ? -16.682 3.348 24.029 1.00 97.44 97 LEU A CA 1
ATOM 777 C C . LEU A 1 97 ? -17.372 4.470 24.822 1.00 97.44 97 LEU A C 1
ATOM 779 O O . LEU A 1 97 ? -18.105 5.264 24.241 1.00 97.44 97 LEU A O 1
ATOM 783 N N . GLU A 1 98 ? -17.161 4.552 26.138 1.00 96.62 98 GLU A N 1
ATOM 784 C CA . GLU A 1 98 ? -17.705 5.635 26.975 1.00 96.62 98 GLU A CA 1
ATOM 785 C C . GLU A 1 98 ? -17.053 6.998 26.694 1.00 96.62 98 GLU A C 1
ATOM 787 O O . GLU A 1 98 ? -17.652 8.033 26.988 1.00 96.62 98 GLU A O 1
ATOM 792 N N . GLY A 1 99 ? -15.837 6.999 26.140 1.00 93.31 99 GLY A N 1
ATOM 793 C CA . GLY A 1 99 ? -15.021 8.188 25.904 1.00 93.31 99 GLY A CA 1
ATOM 794 C C . GLY A 1 99 ? -14.690 8.430 24.435 1.00 93.31 99 GLY A C 1
ATOM 795 O O . GLY A 1 99 ? -13.676 9.067 24.170 1.00 93.31 99 GLY A O 1
ATOM 796 N N . LEU A 1 100 ? -15.496 7.916 23.495 1.00 95.12 100 LEU A N 1
ATOM 797 C CA . LEU A 1 100 ? -15.235 8.083 22.063 1.00 95.12 100 LEU A CA 1
ATOM 798 C C . LEU A 1 100 ? -15.105 9.564 21.702 1.00 95.12 100 LEU A C 1
ATOM 800 O O . LEU A 1 100 ? -16.045 10.345 21.846 1.00 95.12 100 LEU A O 1
ATOM 804 N N . ASP A 1 101 ? -13.936 9.914 21.181 1.00 93.69 101 ASP A N 1
ATOM 805 C CA . ASP A 1 101 ? -13.630 11.229 20.647 1.00 93.69 101 ASP A CA 1
ATOM 806 C C . ASP A 1 101 ? -13.039 11.074 19.247 1.00 93.69 101 ASP A C 1
ATOM 808 O O . ASP A 1 101 ? -12.088 10.318 19.025 1.00 93.69 101 ASP A O 1
ATOM 812 N N . PHE A 1 102 ? -13.605 11.796 18.279 1.00 93.88 102 PHE A N 1
ATOM 813 C CA . PHE A 1 102 ? -13.168 11.688 16.892 1.00 93.88 102 PHE A CA 1
ATOM 814 C C . PHE A 1 102 ? -11.691 12.066 16.728 1.00 93.88 102 PHE A C 1
ATOM 816 O O . PHE A 1 102 ? -10.979 11.404 15.975 1.00 93.88 102 PHE A O 1
ATOM 823 N N . GLN A 1 103 ? -11.209 13.093 17.438 1.00 93.88 103 GLN A N 1
ATOM 824 C CA . GLN A 1 103 ? -9.835 13.575 17.293 1.00 93.88 103 GLN A CA 1
ATOM 825 C C . GLN A 1 103 ? -8.825 12.547 17.811 1.00 93.88 103 GLN A C 1
ATOM 827 O O . GLN A 1 103 ? -7.780 12.359 17.188 1.00 93.88 103 GLN A O 1
ATOM 832 N N . GLU A 1 104 ? -9.142 11.863 18.910 1.00 94.31 104 GLU A N 1
ATOM 833 C CA . GLU A 1 104 ? -8.318 10.779 19.450 1.00 94.31 104 GLU A CA 1
ATOM 834 C C . GLU A 1 104 ? -8.309 9.548 18.531 1.00 94.31 104 GLU A C 1
ATOM 836 O O . GLU A 1 104 ? -7.245 8.994 18.242 1.00 94.31 104 GLU A O 1
ATOM 841 N N . LEU A 1 105 ? -9.470 9.149 17.999 1.00 95.12 105 LEU A N 1
ATOM 842 C CA . LEU A 1 105 ? -9.575 7.986 17.111 1.00 95.12 105 LEU A CA 1
ATOM 843 C C . LEU A 1 105 ? -8.737 8.143 15.838 1.00 95.12 105 LEU A C 1
ATOM 845 O O . LEU A 1 105 ? -8.076 7.186 15.411 1.00 95.12 105 LEU A O 1
ATOM 849 N N . VAL A 1 106 ? -8.756 9.343 15.248 1.00 95.56 106 VAL A N 1
ATOM 850 C CA . VAL A 1 106 ? -8.083 9.632 13.973 1.00 95.56 106 VAL A CA 1
ATOM 851 C C . VAL A 1 106 ? -6.647 10.126 14.120 1.00 95.56 106 VAL A C 1
ATOM 853 O O . VAL A 1 106 ? -5.985 10.396 13.118 1.00 95.56 106 VAL A O 1
ATOM 856 N N . ALA A 1 107 ? -6.142 10.238 15.348 1.00 95.62 107 ALA A N 1
ATOM 857 C CA . ALA A 1 107 ? -4.758 10.609 15.583 1.00 95.62 107 ALA A CA 1
ATOM 858 C C . ALA A 1 107 ? -3.817 9.503 15.079 1.00 95.62 107 ALA A C 1
ATOM 860 O O . ALA A 1 107 ? -3.835 8.369 15.572 1.00 95.62 107 ALA A O 1
ATOM 861 N N . VAL A 1 108 ? -2.980 9.851 14.101 1.00 96.94 108 VAL A N 1
ATOM 862 C CA . VAL A 1 108 ? -1.944 8.982 13.532 1.00 96.94 108 VAL A CA 1
ATOM 863 C C . VAL A 1 108 ? -0.594 9.660 13.706 1.00 96.94 108 VAL A C 1
ATOM 865 O O . VAL A 1 108 ? -0.437 10.843 13.400 1.00 96.94 108 VAL A O 1
ATOM 868 N N . ASP A 1 109 ? 0.388 8.902 14.181 1.00 95.69 109 ASP A N 1
ATOM 869 C CA . ASP A 1 109 ? 1.747 9.400 14.334 1.00 95.69 109 ASP A CA 1
ATOM 870 C C . ASP A 1 109 ? 2.390 9.653 12.965 1.00 95.69 109 ASP A C 1
ATOM 872 O O . ASP A 1 109 ? 2.291 8.839 12.045 1.00 95.69 109 ASP A O 1
ATOM 876 N N . GLU A 1 110 ? 3.162 10.739 12.855 1.00 94.31 110 GLU A N 1
ATOM 877 C CA . GLU A 1 110 ? 3.918 11.079 11.638 1.00 94.31 110 GLU A CA 1
ATOM 878 C C . GLU A 1 110 ? 4.767 9.898 11.144 1.00 94.31 110 GLU A C 1
ATOM 880 O O . GLU A 1 110 ? 4.872 9.630 9.952 1.00 94.31 110 GLU A O 1
ATOM 885 N N . LYS A 1 111 ? 5.345 9.128 12.072 1.00 94.94 111 LYS A N 1
ATOM 886 C CA . LYS A 1 111 ? 6.135 7.939 11.745 1.00 94.94 111 LYS A CA 1
ATOM 887 C C . LYS A 1 111 ? 5.322 6.890 10.979 1.00 94.94 111 LYS A C 1
ATOM 889 O O . LYS A 1 111 ? 5.871 6.264 10.072 1.00 94.94 111 LYS A O 1
ATOM 894 N N . ASP A 1 112 ? 4.062 6.680 11.344 1.00 95.69 112 ASP A N 1
ATOM 895 C CA . ASP A 1 112 ? 3.206 5.682 10.704 1.00 95.69 112 ASP A CA 1
ATOM 896 C C . ASP A 1 112 ? 2.705 6.166 9.342 1.00 95.69 112 ASP A C 1
ATOM 898 O O . ASP A 1 112 ? 2.670 5.376 8.397 1.00 95.69 112 ASP A O 1
ATOM 902 N N . ILE A 1 113 ? 2.446 7.472 9.198 1.00 94.62 113 ILE A N 1
ATOM 903 C CA . ILE A 1 113 ? 2.187 8.117 7.900 1.00 94.62 113 ILE A CA 1
ATOM 904 C C . ILE A 1 113 ? 3.377 7.888 6.960 1.00 94.62 113 ILE A C 1
ATOM 906 O O . ILE A 1 113 ? 3.218 7.331 5.872 1.00 94.62 113 ILE A O 1
ATOM 910 N N . GLN A 1 114 ? 4.592 8.226 7.404 1.00 92.69 114 GLN A N 1
ATOM 911 C CA . GLN A 1 114 ? 5.815 8.031 6.618 1.00 92.69 114 GLN A CA 1
ATOM 912 C C . GLN A 1 114 ? 6.062 6.555 6.282 1.00 92.69 114 GLN A C 1
ATOM 914 O O . GLN A 1 114 ? 6.488 6.224 5.175 1.00 92.69 114 GLN A O 1
ATOM 919 N N . LEU A 1 115 ? 5.770 5.644 7.213 1.00 91.94 115 LEU A N 1
ATOM 920 C CA . LEU A 1 115 ? 5.883 4.209 6.971 1.00 91.94 115 LEU A CA 1
ATOM 921 C C . LEU A 1 115 ? 4.869 3.722 5.926 1.00 91.94 115 LEU A C 1
ATOM 923 O O . LEU A 1 115 ? 5.220 2.875 5.104 1.00 91.94 115 LEU A O 1
ATOM 927 N N . SER A 1 116 ? 3.640 4.242 5.942 1.00 92.44 116 SER A N 1
ATOM 928 C CA . SER A 1 116 ? 2.618 3.938 4.937 1.00 92.44 116 SER A CA 1
ATOM 929 C C . SER A 1 116 ? 3.064 4.382 3.545 1.00 92.44 116 SER A C 1
ATOM 931 O O . SER A 1 116 ? 3.083 3.575 2.616 1.00 92.44 116 SER A O 1
ATOM 933 N N . LEU A 1 117 ? 3.538 5.625 3.422 1.00 91.06 117 LEU A N 1
ATOM 934 C CA . LEU A 1 117 ? 4.054 6.171 2.165 1.00 91.06 117 LEU A CA 1
ATOM 935 C C . LEU A 1 117 ? 5.245 5.366 1.635 1.00 91.06 117 LEU A C 1
ATOM 937 O O . LEU A 1 117 ? 5.258 4.962 0.473 1.00 91.06 117 LEU A O 1
ATOM 941 N N . ALA A 1 118 ? 6.211 5.047 2.500 1.00 89.56 118 ALA A N 1
ATOM 942 C CA . ALA A 1 118 ? 7.371 4.245 2.120 1.00 89.56 118 ALA A CA 1
ATOM 943 C C . ALA A 1 118 ? 6.977 2.833 1.650 1.00 89.56 118 ALA A C 1
ATOM 945 O O . ALA A 1 118 ? 7.580 2.292 0.721 1.00 89.56 118 ALA A O 1
ATOM 946 N N . ARG A 1 119 ? 5.957 2.219 2.270 1.00 88.50 119 ARG A N 1
ATOM 947 C CA . ARG A 1 119 ? 5.415 0.919 1.838 1.00 88.50 119 ARG A CA 1
ATOM 948 C C . ARG A 1 119 ? 4.749 1.016 0.468 1.00 88.50 119 ARG A C 1
ATOM 950 O O . ARG A 1 119 ? 4.984 0.133 -0.356 1.00 88.50 119 ARG A O 1
ATOM 957 N N . ALA A 1 120 ? 3.951 2.055 0.227 1.00 89.69 120 ALA A N 1
ATOM 958 C CA . ALA A 1 120 ? 3.298 2.281 -1.058 1.00 89.69 120 ALA A CA 1
ATOM 959 C C . ALA A 1 120 ? 4.333 2.476 -2.177 1.00 89.69 120 ALA A C 1
ATOM 961 O O . ALA A 1 120 ? 4.314 1.747 -3.169 1.00 89.69 120 ALA A O 1
ATOM 962 N N . GLU A 1 121 ? 5.316 3.359 -1.975 1.00 88.44 121 GLU A N 1
ATOM 963 C CA . GLU A 1 121 ? 6.397 3.591 -2.940 1.00 88.44 121 GLU A CA 1
ATOM 964 C C . GLU A 1 121 ? 7.198 2.307 -3.217 1.00 88.44 121 GLU A C 1
ATOM 966 O O . GLU A 1 121 ? 7.502 1.961 -4.366 1.00 88.44 121 GLU A O 1
ATOM 971 N N . TYR A 1 122 ? 7.526 1.556 -2.163 1.00 88.00 122 TYR A N 1
ATOM 972 C CA . TYR A 1 122 ? 8.196 0.267 -2.291 1.00 88.00 122 TYR A CA 1
ATOM 973 C C . TYR A 1 122 ? 7.379 -0.715 -3.142 1.00 88.00 122 TYR A C 1
ATOM 975 O O . TYR A 1 122 ? 7.925 -1.348 -4.050 1.00 88.00 122 TYR A O 1
ATOM 983 N N . GLN A 1 123 ? 6.076 -0.828 -2.879 1.00 90.50 123 GLN A N 1
ATOM 984 C CA . GLN A 1 123 ? 5.183 -1.725 -3.606 1.00 90.50 123 GLN A CA 1
ATOM 985 C C . GLN A 1 123 ? 5.107 -1.352 -5.093 1.00 90.50 123 GLN A C 1
ATOM 987 O O . GLN A 1 123 ? 5.239 -2.226 -5.951 1.00 90.50 123 GLN A O 1
ATOM 992 N N . GLU A 1 124 ? 5.000 -0.064 -5.419 1.00 92.56 124 GLU A N 1
ATOM 993 C CA . GLU A 1 124 ? 5.006 0.404 -6.807 1.00 92.56 124 GLU A CA 1
ATOM 994 C C . GLU A 1 124 ? 6.324 0.089 -7.531 1.00 92.56 124 GLU A C 1
ATOM 996 O O . GLU A 1 124 ? 6.324 -0.259 -8.716 1.00 92.56 124 GLU A O 1
ATOM 1001 N N . ASN A 1 125 ? 7.461 0.169 -6.833 1.00 92.31 125 ASN A N 1
ATOM 1002 C CA . ASN A 1 125 ? 8.763 -0.212 -7.382 1.00 92.31 125 ASN A CA 1
ATOM 1003 C C . ASN A 1 125 ? 8.858 -1.725 -7.647 1.00 92.31 125 ASN A C 1
ATOM 1005 O O . ASN A 1 125 ? 9.385 -2.137 -8.686 1.00 92.31 125 ASN A O 1
ATOM 1009 N N . VAL A 1 126 ? 8.314 -2.558 -6.753 1.00 93.06 126 VAL A N 1
ATOM 1010 C CA . VAL A 1 126 ? 8.220 -4.015 -6.952 1.00 93.06 126 VAL A CA 1
ATOM 1011 C C . VAL A 1 126 ? 7.326 -4.345 -8.147 1.00 93.06 126 VAL A C 1
ATOM 1013 O O . VAL A 1 126 ? 7.714 -5.141 -9.003 1.00 93.06 126 VAL A O 1
ATOM 1016 N N . GLU A 1 127 ? 6.163 -3.710 -8.263 1.00 96.25 127 GLU A N 1
ATOM 1017 C CA . GLU A 1 127 ? 5.258 -3.905 -9.399 1.00 96.25 127 GLU A CA 1
ATOM 1018 C C . GLU A 1 127 ? 5.881 -3.451 -10.719 1.00 96.25 127 GLU A C 1
ATOM 1020 O O . GLU A 1 127 ? 5.759 -4.143 -11.733 1.00 96.25 127 GLU A O 1
ATOM 1025 N N . CYS A 1 128 ? 6.604 -2.330 -10.704 1.00 96.69 128 CYS A N 1
ATOM 1026 C CA . CYS A 1 128 ? 7.355 -1.856 -11.858 1.00 96.69 128 CYS A CA 1
ATOM 1027 C C . CYS A 1 128 ? 8.425 -2.874 -12.275 1.00 96.69 128 CYS A C 1
ATOM 1029 O O . CYS A 1 128 ? 8.529 -3.193 -13.459 1.00 96.69 128 CYS A O 1
ATOM 1031 N N . LYS A 1 129 ? 9.198 -3.427 -11.329 1.00 96.38 129 LYS A N 1
ATOM 1032 C CA . LYS A 1 129 ? 10.149 -4.516 -11.610 1.00 96.38 129 LYS A CA 1
ATOM 1033 C C . LYS A 1 129 ? 9.456 -5.696 -12.288 1.00 96.38 129 LYS A C 1
ATOM 1035 O O . LYS A 1 129 ? 9.917 -6.139 -13.337 1.00 96.38 129 LYS A O 1
ATOM 1040 N N . LEU A 1 130 ? 8.376 -6.206 -11.694 1.00 97.31 130 LEU A N 1
ATOM 1041 C CA . LEU A 1 130 ? 7.681 -7.391 -12.204 1.00 97.31 130 LEU A CA 1
ATOM 1042 C C . LEU A 1 130 ? 7.127 -7.138 -13.610 1.00 97.31 130 LEU A C 1
ATOM 1044 O O . LEU A 1 130 ? 7.217 -8.005 -14.477 1.00 97.31 130 LEU A O 1
ATOM 1048 N N . ALA A 1 131 ? 6.632 -5.927 -13.870 1.00 98.31 131 ALA A N 1
ATOM 1049 C CA . ALA A 1 131 ? 6.189 -5.525 -15.197 1.00 98.31 131 ALA A CA 1
ATOM 1050 C C . ALA A 1 131 ? 7.340 -5.466 -16.214 1.00 98.31 131 ALA A C 1
ATOM 1052 O O . ALA A 1 131 ? 7.147 -5.864 -17.359 1.00 98.31 131 ALA A O 1
ATOM 1053 N N . ILE A 1 132 ? 8.539 -5.021 -15.819 1.00 98.38 132 ILE A N 1
ATOM 1054 C CA . ILE A 1 132 ? 9.732 -5.070 -16.683 1.00 98.38 132 ILE A CA 1
ATOM 1055 C C . ILE A 1 132 ? 10.085 -6.521 -17.023 1.00 98.38 132 ILE A C 1
ATOM 1057 O O . ILE A 1 132 ? 10.292 -6.840 -18.193 1.00 98.38 132 ILE A O 1
ATOM 1061 N N . GLU A 1 133 ? 10.145 -7.402 -16.023 1.00 98.12 133 GLU A N 1
ATOM 1062 C CA . GLU A 1 133 ? 10.458 -8.826 -16.216 1.00 98.12 133 GLU A CA 1
ATOM 1063 C C . GLU A 1 133 ? 9.444 -9.495 -17.148 1.00 98.12 133 GLU A C 1
ATOM 1065 O O . GLU A 1 133 ? 9.822 -10.175 -18.106 1.00 98.12 133 GLU A O 1
ATOM 1070 N N . GLN A 1 134 ? 8.156 -9.241 -16.912 1.00 98.19 134 GLN A N 1
ATOM 1071 C CA . GLN A 1 134 ? 7.072 -9.748 -17.742 1.00 98.19 134 GLN A CA 1
ATOM 1072 C C . GLN A 1 134 ? 7.150 -9.197 -19.169 1.00 98.19 134 GLN A C 1
ATOM 1074 O O . GLN A 1 134 ? 7.047 -9.967 -20.123 1.00 98.19 134 GLN A O 1
ATOM 1079 N N . ALA A 1 135 ? 7.388 -7.895 -19.342 1.00 98.25 135 ALA A N 1
ATOM 1080 C CA . ALA A 1 135 ? 7.518 -7.288 -20.661 1.00 98.25 135 ALA A CA 1
ATOM 1081 C C . ALA A 1 135 ? 8.714 -7.869 -21.432 1.00 98.25 135 ALA A C 1
ATOM 1083 O O . ALA A 1 135 ? 8.582 -8.222 -22.602 1.00 98.25 135 ALA A O 1
ATOM 1084 N N . ILE A 1 136 ? 9.872 -8.044 -20.791 1.00 98.12 136 ILE A N 1
ATOM 1085 C CA . ILE A 1 136 ? 11.025 -8.688 -21.435 1.00 98.12 136 ILE A CA 1
ATOM 1086 C C . ILE A 1 136 ? 10.675 -10.119 -21.860 1.00 98.12 136 ILE A C 1
ATOM 1088 O O . ILE A 1 136 ? 10.969 -10.499 -22.992 1.00 98.12 136 ILE A O 1
ATOM 1092 N N . ALA A 1 137 ? 10.027 -10.897 -20.990 1.00 97.38 137 ALA A N 1
ATOM 1093 C CA . ALA A 1 137 ? 9.648 -12.274 -21.290 1.00 97.38 137 ALA A CA 1
ATOM 1094 C C . ALA A 1 137 ? 8.627 -12.379 -22.439 1.00 97.38 137 ALA A C 1
ATOM 1096 O O . ALA A 1 137 ? 8.745 -13.267 -23.279 1.00 97.38 137 ALA A O 1
ATOM 1097 N N . CYS A 1 138 ? 7.642 -11.479 -22.497 1.00 97.44 138 CYS A N 1
ATOM 1098 C CA . CYS A 1 138 ? 6.577 -11.515 -23.501 1.00 97.44 138 CYS A CA 1
ATOM 1099 C C . CYS A 1 138 ? 7.004 -10.982 -24.877 1.00 97.44 138 CYS A C 1
ATOM 1101 O O . CYS A 1 138 ? 6.511 -11.467 -25.893 1.00 97.44 138 CYS A O 1
ATOM 1103 N N . TYR A 1 139 ? 7.898 -9.992 -24.925 1.00 97.12 139 TYR A N 1
ATOM 1104 C CA . TYR A 1 139 ? 8.273 -9.297 -26.165 1.00 97.12 139 TYR A CA 1
ATOM 1105 C C . TYR A 1 139 ? 9.638 -9.712 -26.728 1.00 97.12 139 TYR A C 1
ATOM 1107 O O . TYR A 1 139 ? 10.118 -9.107 -27.692 1.00 97.12 139 TYR A O 1
ATOM 1115 N N . TYR A 1 140 ? 10.283 -10.717 -26.135 1.00 97.12 140 TYR A N 1
ATOM 1116 C CA . TYR A 1 140 ? 11.512 -11.297 -26.659 1.00 97.12 140 TYR A CA 1
ATOM 1117 C C . TYR A 1 140 ? 11.213 -12.536 -27.506 1.00 97.12 140 TYR A C 1
ATOM 1119 O O . TYR A 1 140 ? 10.729 -13.547 -27.004 1.00 97.12 140 TYR A O 1
ATOM 1127 N N . ASP A 1 141 ? 11.553 -12.482 -28.793 1.00 94.25 141 ASP A N 1
ATOM 1128 C CA . ASP A 1 141 ? 11.305 -13.571 -29.752 1.00 94.25 141 ASP A CA 1
ATOM 1129 C C . ASP A 1 141 ? 12.450 -14.604 -29.839 1.00 94.25 141 ASP A C 1
ATOM 1131 O O . ASP A 1 141 ? 12.451 -15.475 -30.709 1.00 94.25 141 ASP A O 1
ATOM 1135 N N . GLY A 1 142 ? 13.451 -14.505 -28.957 1.00 92.12 142 GLY A N 1
ATOM 1136 C CA . GLY A 1 142 ? 14.680 -15.305 -29.006 1.00 92.12 142 GLY A CA 1
ATOM 1137 C C . GLY A 1 142 ? 15.833 -14.647 -29.776 1.00 92.12 142 GLY A C 1
ATOM 1138 O O . GLY A 1 142 ? 16.973 -15.098 -29.677 1.00 92.12 142 GLY A O 1
ATOM 1139 N N . SER A 1 143 ? 15.585 -13.551 -30.499 1.00 92.62 143 SER A N 1
ATOM 1140 C CA . SER A 1 143 ? 16.609 -12.784 -31.217 1.00 92.62 143 SER A CA 1
ATOM 1141 C C . SER A 1 143 ? 16.590 -11.300 -30.858 1.00 92.62 143 SER A C 1
ATOM 1143 O O . SER A 1 143 ? 17.644 -10.706 -30.623 1.00 92.62 143 SER A O 1
ATOM 1145 N N . ARG A 1 144 ? 15.406 -10.690 -30.790 1.00 94.38 144 ARG A N 1
ATOM 1146 C CA . ARG A 1 144 ? 15.211 -9.255 -30.588 1.00 94.38 144 ARG A CA 1
ATOM 1147 C C . ARG A 1 144 ? 14.132 -9.013 -29.542 1.00 94.38 144 ARG A C 1
ATOM 1149 O O . ARG A 1 144 ? 13.153 -9.742 -29.445 1.00 94.38 144 ARG A O 1
ATOM 1156 N N . LEU A 1 145 ? 14.333 -7.956 -28.764 1.00 96.62 145 LEU A N 1
ATOM 1157 C CA . LEU A 1 145 ? 13.328 -7.433 -27.849 1.00 96.62 145 LEU A CA 1
ATOM 1158 C C . LEU A 1 145 ? 12.550 -6.323 -28.559 1.00 96.62 145 LEU A C 1
ATOM 1160 O O . LEU A 1 145 ? 13.155 -5.322 -28.964 1.00 96.62 145 LEU A O 1
ATOM 1164 N N . ASP A 1 146 ? 11.238 -6.487 -28.728 1.00 97.31 146 ASP A N 1
ATOM 1165 C CA . ASP A 1 146 ? 10.399 -5.453 -29.343 1.00 97.31 146 ASP A CA 1
ATOM 1166 C C . ASP A 1 146 ? 10.376 -4.179 -28.478 1.00 97.31 146 ASP A C 1
ATOM 1168 O O . ASP A 1 146 ? 10.236 -4.229 -27.259 1.00 97.31 146 ASP A O 1
ATOM 1172 N N . SER A 1 147 ? 10.471 -3.013 -29.124 1.00 93.50 147 SER A N 1
ATOM 1173 C CA . SER A 1 147 ? 10.327 -1.694 -28.487 1.00 93.50 147 SER A CA 1
ATOM 1174 C C . SER A 1 147 ? 8.984 -1.470 -27.778 1.00 93.50 147 SER A C 1
ATOM 1176 O O . SER A 1 147 ? 8.868 -0.559 -26.956 1.00 93.50 147 SER A O 1
ATOM 1178 N N . ALA A 1 148 ? 7.960 -2.263 -28.109 1.00 95.06 148 ALA A N 1
ATOM 1179 C CA . ALA A 1 148 ? 6.680 -2.272 -27.417 1.00 95.06 148 ALA A CA 1
ATOM 1180 C C . ALA A 1 148 ? 6.836 -2.598 -25.923 1.00 95.06 148 ALA A C 1
ATOM 1182 O O . ALA A 1 148 ? 6.126 -1.995 -25.123 1.00 95.06 148 ALA A O 1
ATOM 1183 N N . ALA A 1 149 ? 7.820 -3.427 -25.551 1.00 96.56 149 ALA A N 1
ATOM 1184 C CA . ALA A 1 149 ? 8.101 -3.787 -24.163 1.00 96.56 149 ALA A CA 1
ATOM 1185 C C . ALA A 1 149 ? 8.343 -2.548 -23.290 1.00 96.56 149 ALA A C 1
ATOM 1187 O O . ALA A 1 149 ? 7.655 -2.324 -22.297 1.00 96.56 149 ALA A O 1
ATOM 1188 N N . ALA A 1 150 ? 9.299 -1.701 -23.683 1.00 96.94 150 ALA A N 1
ATOM 1189 C CA . ALA A 1 150 ? 9.628 -0.492 -22.934 1.00 96.94 150 ALA A CA 1
ATOM 1190 C C . ALA A 1 150 ? 8.470 0.510 -22.925 1.00 96.94 150 ALA A C 1
ATOM 1192 O O . ALA A 1 150 ? 8.201 1.144 -21.908 1.00 96.94 150 ALA A O 1
ATOM 1193 N N . ARG A 1 151 ? 7.766 0.640 -24.054 1.00 95.50 151 ARG A N 1
ATOM 1194 C CA . ARG A 1 151 ? 6.632 1.556 -24.188 1.00 95.50 151 ARG A CA 1
ATOM 1195 C C . ARG A 1 151 ? 5.493 1.203 -23.236 1.00 95.50 151 ARG A C 1
ATOM 1197 O O . ARG A 1 151 ? 4.964 2.109 -22.610 1.00 95.50 151 ARG A O 1
ATOM 1204 N N . GLU A 1 152 ? 5.130 -0.073 -23.140 1.00 96.38 152 GLU A N 1
ATOM 1205 C CA . GLU A 1 152 ? 4.048 -0.544 -22.269 1.00 96.38 152 GLU A CA 1
ATOM 1206 C C . GLU A 1 152 ? 4.336 -0.225 -20.798 1.00 96.38 152 GLU A C 1
ATOM 1208 O O . GLU A 1 152 ? 3.508 0.368 -20.109 1.00 96.38 152 GLU A O 1
ATOM 1213 N N . VAL A 1 153 ? 5.544 -0.546 -20.331 1.00 97.69 153 VAL A N 1
ATOM 1214 C CA . VAL A 1 153 ? 5.919 -0.325 -18.930 1.00 97.69 153 VAL A CA 1
ATOM 1215 C C . VAL A 1 153 ? 6.035 1.171 -18.616 1.00 97.69 153 VAL A C 1
ATOM 1217 O O . VAL A 1 153 ? 5.545 1.618 -17.581 1.00 97.69 153 VAL A O 1
ATOM 1220 N N . VAL A 1 154 ? 6.626 1.967 -19.515 1.00 96.25 154 VAL A N 1
ATOM 1221 C CA . VAL A 1 154 ? 6.718 3.430 -19.350 1.00 96.25 154 VAL A CA 1
ATOM 1222 C C . VAL A 1 154 ? 5.339 4.091 -19.373 1.00 96.25 154 VAL A C 1
ATOM 1224 O O . VAL A 1 154 ? 5.119 5.042 -18.629 1.00 96.25 154 VAL A O 1
ATOM 1227 N N . GLU A 1 155 ? 4.405 3.600 -20.189 1.00 94.62 155 GLU A N 1
ATOM 1228 C CA . GLU A 1 155 ? 3.026 4.103 -20.223 1.00 94.62 155 GLU A CA 1
ATOM 1229 C C . GLU A 1 155 ? 2.282 3.816 -18.911 1.00 94.62 155 GLU A C 1
ATOM 1231 O O . GLU A 1 155 ? 1.494 4.649 -18.472 1.00 94.62 155 GLU A O 1
ATOM 1236 N N . LYS A 1 156 ? 2.574 2.683 -18.258 1.00 96.06 156 LYS A N 1
ATOM 1237 C CA . LYS A 1 156 ? 1.948 2.295 -16.989 1.00 96.06 156 LYS A CA 1
ATOM 1238 C C . LYS A 1 156 ? 2.552 2.985 -15.760 1.00 96.06 156 LYS A C 1
ATOM 1240 O O . LYS A 1 156 ? 1.802 3.419 -14.895 1.00 96.06 156 LYS A O 1
ATOM 1245 N N . PHE A 1 157 ? 3.879 3.066 -15.661 1.00 94.94 157 PHE A N 1
ATOM 1246 C CA . PHE A 1 157 ? 4.574 3.503 -14.435 1.00 94.94 157 PHE A CA 1
ATOM 1247 C C . PHE A 1 157 ? 5.279 4.859 -14.557 1.00 94.94 157 PHE A C 1
ATOM 1249 O O . PHE A 1 157 ? 5.793 5.377 -13.569 1.00 94.94 157 PHE A O 1
ATOM 1256 N N . GLY A 1 158 ? 5.337 5.432 -15.759 1.00 93.81 158 GLY A N 1
ATOM 1257 C CA . GLY A 1 158 ? 6.135 6.621 -16.041 1.00 93.81 158 GLY A CA 1
ATOM 1258 C C . GLY A 1 158 ? 7.625 6.310 -16.206 1.00 93.81 158 GLY A C 1
ATOM 1259 O O . GLY A 1 158 ? 8.180 5.378 -15.624 1.00 93.81 158 GLY A O 1
ATOM 1260 N N . ALA A 1 159 ? 8.309 7.114 -17.024 1.00 92.00 159 ALA A N 1
ATOM 1261 C CA . ALA A 1 159 ? 9.718 6.884 -17.338 1.00 92.00 159 ALA A CA 1
ATOM 1262 C C . ALA A 1 159 ? 10.630 7.009 -16.107 1.00 92.00 159 ALA A C 1
ATOM 1264 O O . ALA A 1 159 ? 11.596 6.262 -15.993 1.00 92.00 159 ALA A O 1
ATOM 1265 N N . GLU A 1 160 ? 10.323 7.921 -15.182 1.00 90.00 160 GLU A N 1
ATOM 1266 C CA . GLU A 1 160 ? 11.140 8.172 -13.992 1.00 90.00 160 GLU A CA 1
ATOM 1267 C C . GLU A 1 160 ? 11.253 6.932 -13.097 1.00 90.00 160 GLU A C 1
ATOM 1269 O O . GLU A 1 160 ? 12.367 6.491 -12.808 1.00 90.00 160 GLU A O 1
ATOM 1274 N N . ARG A 1 161 ? 10.123 6.301 -12.751 1.00 91.88 161 ARG A N 1
ATOM 1275 C CA . ARG A 1 161 ? 10.090 5.081 -11.930 1.00 91.88 161 ARG A CA 1
ATOM 1276 C C . ARG A 1 161 ? 10.780 3.904 -12.613 1.00 91.88 161 ARG A C 1
ATOM 1278 O O . ARG A 1 161 ? 11.596 3.217 -12.001 1.00 91.88 161 ARG A O 1
ATOM 1285 N N . VAL A 1 162 ? 10.515 3.703 -13.905 1.00 94.88 162 VAL A N 1
ATOM 1286 C CA . VAL A 1 162 ? 11.151 2.627 -14.684 1.00 94.88 162 VAL A CA 1
ATOM 1287 C C . VAL A 1 162 ? 12.670 2.805 -14.713 1.00 94.88 162 VAL A C 1
ATOM 1289 O O . VAL A 1 162 ? 13.419 1.853 -14.486 1.00 94.88 162 VAL A O 1
ATOM 1292 N N . LEU A 1 163 ? 13.144 4.031 -14.945 1.00 93.19 163 LEU A N 1
ATOM 1293 C CA . LEU A 1 163 ? 14.568 4.351 -14.912 1.00 93.19 163 LEU A CA 1
ATOM 1294 C C . LEU A 1 163 ? 15.157 4.178 -13.504 1.00 93.19 163 LEU A C 1
ATOM 1296 O O . LEU A 1 163 ? 16.264 3.658 -13.381 1.00 93.19 163 LEU A O 1
ATOM 1300 N N . TYR A 1 164 ? 14.432 4.542 -12.447 1.00 89.31 164 TYR A N 1
ATOM 1301 C CA . TYR A 1 164 ? 14.868 4.344 -11.064 1.00 89.31 164 TYR A CA 1
ATOM 1302 C C . TYR A 1 164 ? 15.123 2.860 -10.739 1.00 89.31 164 TYR A C 1
ATOM 1304 O O . TYR A 1 164 ? 16.218 2.503 -10.284 1.00 89.31 164 TYR A O 1
ATOM 1312 N N . VAL A 1 165 ? 14.164 1.985 -11.060 1.00 92.31 165 VAL A N 1
ATOM 1313 C CA . VAL A 1 165 ? 14.270 0.526 -10.870 1.00 92.31 165 VAL A CA 1
ATOM 1314 C C . VAL A 1 165 ? 15.431 -0.065 -11.684 1.00 92.31 165 VAL A C 1
ATOM 1316 O O . VAL A 1 165 ? 16.232 -0.859 -11.174 1.00 92.31 165 VAL A O 1
ATOM 1319 N N . LEU A 1 166 ? 15.589 0.356 -12.944 1.00 93.56 166 LEU A N 1
ATOM 1320 C CA . LEU A 1 166 ? 16.678 -0.111 -13.810 1.00 93.56 166 LEU A CA 1
ATOM 1321 C C . LEU A 1 166 ? 18.053 0.368 -13.334 1.00 93.56 166 LEU A C 1
ATOM 1323 O O . LEU A 1 166 ? 19.005 -0.412 -13.345 1.00 93.56 166 LEU A O 1
ATOM 1327 N N . ALA A 1 167 ? 18.173 1.612 -12.866 1.00 90.56 167 ALA A N 1
ATOM 1328 C CA . ALA A 1 167 ? 19.417 2.114 -12.291 1.00 90.56 167 ALA A CA 1
ATOM 1329 C C . ALA A 1 167 ? 19.831 1.288 -11.064 1.00 90.56 167 ALA A C 1
ATOM 1331 O O . ALA A 1 167 ? 20.993 0.894 -10.954 1.00 90.56 167 ALA A O 1
ATOM 1332 N N . GLY A 1 168 ? 18.879 0.960 -10.180 1.00 88.06 168 GLY A N 1
ATOM 1333 C CA . GLY A 1 168 ? 19.118 0.077 -9.035 1.00 88.06 168 GLY A CA 1
ATOM 1334 C C . GLY A 1 168 ? 19.564 -1.329 -9.441 1.00 88.06 168 GLY A C 1
ATOM 1335 O O . GLY A 1 168 ? 20.480 -1.881 -8.829 1.00 88.06 168 GLY A O 1
ATOM 1336 N N . THR A 1 169 ? 18.976 -1.873 -10.509 1.00 91.38 169 THR A N 1
ATOM 1337 C CA . THR A 1 169 ? 19.353 -3.179 -11.074 1.00 91.38 169 THR A CA 1
ATOM 1338 C C . THR A 1 169 ? 20.785 -3.169 -11.619 1.00 91.38 169 THR A C 1
ATOM 1340 O O . THR A 1 169 ? 21.562 -4.082 -11.333 1.00 91.38 169 THR A O 1
ATOM 1343 N N . LEU A 1 170 ? 21.162 -2.140 -12.387 1.00 91.12 170 LEU A N 1
ATOM 1344 C CA . LEU A 1 170 ? 22.496 -2.044 -12.988 1.00 91.12 170 LEU A CA 1
ATOM 1345 C C . LEU A 1 170 ? 23.585 -1.851 -11.935 1.00 91.12 170 LEU A C 1
ATOM 1347 O O . LEU A 1 170 ? 24.601 -2.537 -11.998 1.00 91.12 170 LEU A O 1
ATOM 1351 N N . GLN A 1 171 ? 23.362 -0.977 -10.951 1.00 85.44 171 GLN A N 1
ATOM 1352 C CA . GLN A 1 171 ? 24.320 -0.718 -9.869 1.00 85.44 171 GLN A CA 1
ATOM 1353 C C . GLN A 1 171 ? 24.645 -1.984 -9.052 1.00 85.44 171 GLN A C 1
ATOM 1355 O O . GLN A 1 171 ? 25.768 -2.152 -8.583 1.00 85.44 171 GLN A O 1
ATO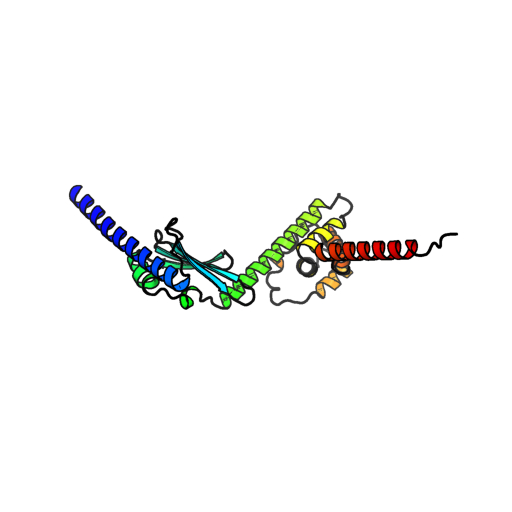M 1360 N N . GLN A 1 172 ? 23.691 -2.910 -8.908 1.00 83.75 172 GLN A N 1
ATOM 1361 C CA . GLN A 1 172 ? 23.913 -4.191 -8.221 1.00 83.75 172 GLN A CA 1
ATOM 1362 C C . GLN A 1 172 ? 24.657 -5.224 -9.068 1.00 83.75 172 GLN A C 1
ATOM 1364 O O . GLN A 1 172 ? 25.339 -6.098 -8.531 1.00 83.75 172 GLN A O 1
ATOM 1369 N N . ASN A 1 173 ? 24.521 -5.130 -10.389 1.00 83.44 173 ASN A N 1
ATOM 1370 C CA . ASN A 1 173 ? 25.024 -6.118 -11.335 1.00 83.44 173 ASN A CA 1
ATOM 1371 C C . ASN A 1 173 ? 26.129 -5.548 -12.240 1.00 83.44 173 ASN A C 1
ATOM 1373 O O . ASN A 1 173 ? 26.391 -6.088 -13.315 1.00 83.44 173 ASN A O 1
ATOM 1377 N N . GLU A 1 174 ? 26.818 -4.474 -11.828 1.00 77.62 174 GLU A N 1
ATOM 1378 C CA . GLU A 1 174 ? 27.850 -3.822 -12.656 1.00 77.62 174 GLU A CA 1
ATOM 1379 C C . GLU A 1 174 ? 28.974 -4.785 -13.086 1.00 77.62 174 GLU A C 1
ATOM 1381 O O . GLU A 1 174 ? 29.601 -4.586 -14.138 1.00 77.62 174 GLU A O 1
ATOM 1386 N N . TRP A 1 175 ? 29.199 -5.836 -12.290 1.00 78.06 175 TRP A N 1
ATOM 1387 C CA . TRP A 1 175 ? 30.201 -6.883 -12.489 1.00 78.06 175 TRP A CA 1
ATOM 1388 C C . TRP A 1 175 ? 29.870 -7.868 -13.624 1.00 78.06 175 TRP A C 1
ATOM 1390 O O . TRP A 1 175 ? 30.781 -8.503 -14.144 1.00 78.06 175 TRP A O 1
ATOM 1400 N N . ASP A 1 176 ? 28.611 -7.965 -14.061 1.00 81.38 176 ASP A N 1
ATOM 1401 C CA . ASP A 1 176 ? 28.125 -8.999 -14.992 1.00 81.38 176 ASP A CA 1
ATOM 1402 C C . ASP A 1 176 ? 28.702 -8.896 -16.424 1.00 81.38 176 ASP A C 1
ATOM 1404 O O . ASP A 1 176 ? 28.661 -9.836 -17.215 1.00 81.38 176 ASP A O 1
ATOM 1408 N N . GLY A 1 177 ? 29.272 -7.743 -16.783 1.00 85.62 177 GLY A N 1
ATOM 1409 C CA . GLY A 1 177 ? 29.971 -7.540 -18.059 1.00 85.62 177 GLY A CA 1
ATOM 1410 C C . GLY A 1 177 ? 29.075 -7.412 -19.301 1.00 85.62 177 GLY A C 1
ATOM 1411 O O . GLY A 1 177 ? 29.527 -6.832 -20.284 1.00 85.62 177 GLY A O 1
ATOM 1412 N N . ARG A 1 178 ? 27.812 -7.863 -19.260 1.00 92.56 178 ARG A N 1
ATOM 1413 C CA . ARG A 1 178 ? 26.865 -7.798 -20.395 1.00 92.56 178 ARG A CA 1
ATOM 1414 C C . ARG A 1 178 ? 26.160 -6.447 -20.563 1.00 92.56 178 ARG A C 1
ATOM 1416 O O . ARG A 1 178 ? 25.574 -6.212 -21.614 1.00 92.56 178 ARG A O 1
ATOM 1423 N N . PHE A 1 179 ? 26.223 -5.565 -19.565 1.00 93.06 179 PHE A N 1
ATOM 1424 C CA . PHE A 1 179 ? 25.708 -4.195 -19.675 1.00 93.06 179 PHE A CA 1
ATOM 1425 C C . PHE A 1 179 ? 26.656 -3.295 -20.475 1.00 93.06 179 PHE A C 1
ATOM 1427 O O . PHE A 1 179 ? 27.875 -3.331 -20.269 1.00 93.06 179 PHE A O 1
ATOM 1434 N N . SER A 1 180 ? 26.097 -2.442 -21.332 1.00 93.88 180 SER A N 1
ATOM 1435 C CA . SER A 1 180 ? 26.856 -1.469 -22.120 1.00 93.88 180 SER A CA 1
ATOM 1436 C C . SER A 1 180 ? 27.518 -0.406 -21.236 1.00 93.88 180 SER A C 1
ATOM 1438 O O . SER A 1 180 ? 27.011 -0.039 -20.173 1.00 93.88 180 SER A O 1
ATOM 1440 N N . GLN A 1 181 ? 28.663 0.123 -21.682 1.00 92.38 181 GLN A N 1
ATOM 1441 C CA . GLN A 1 181 ? 29.383 1.164 -20.936 1.00 92.38 181 GLN A CA 1
ATOM 1442 C C . GLN A 1 181 ? 28.536 2.430 -20.760 1.00 92.38 181 GLN A C 1
ATOM 1444 O O . GLN A 1 181 ? 28.542 3.021 -19.683 1.00 92.38 181 GLN A O 1
ATOM 1449 N N . ASP A 1 182 ? 27.745 2.789 -21.771 1.00 92.75 182 ASP A N 1
ATOM 1450 C CA . ASP A 1 182 ? 26.860 3.955 -21.732 1.00 92.75 182 ASP A CA 1
ATOM 1451 C C . ASP A 1 182 ? 25.759 3.810 -20.679 1.00 92.75 182 ASP A C 1
ATOM 1453 O O . ASP A 1 182 ? 25.442 4.768 -19.970 1.00 92.75 182 ASP A O 1
ATOM 1457 N N . ASN A 1 183 ? 25.165 2.620 -20.551 1.00 93.31 183 ASN A N 1
ATOM 1458 C CA . ASN A 1 183 ? 24.146 2.363 -19.537 1.00 93.31 183 ASN A CA 1
ATOM 1459 C C . ASN A 1 183 ? 24.751 2.253 -18.134 1.00 93.31 183 ASN A C 1
ATOM 1461 O O . ASN A 1 183 ? 24.150 2.749 -17.183 1.00 93.31 183 ASN A O 1
ATOM 1465 N N . LYS A 1 184 ? 25.958 1.691 -17.990 1.00 90.69 184 LYS A N 1
ATOM 1466 C CA . LYS A 1 184 ? 26.689 1.699 -16.711 1.00 90.69 184 LYS A CA 1
ATOM 1467 C C . LYS A 1 184 ? 27.027 3.118 -16.261 1.00 90.69 184 LYS A C 1
ATOM 1469 O O . LYS A 1 184 ? 26.785 3.472 -15.111 1.00 90.69 184 LYS A O 1
ATOM 1474 N N . ALA A 1 185 ? 27.572 3.937 -17.161 1.00 90.62 185 ALA A N 1
ATOM 1475 C CA . ALA A 1 185 ? 27.897 5.330 -16.872 1.00 90.62 185 ALA A CA 1
ATOM 1476 C C . ALA A 1 185 ? 26.640 6.110 -16.475 1.00 90.62 185 ALA A C 1
ATOM 1478 O O . ALA A 1 185 ? 26.648 6.813 -15.469 1.00 90.62 185 ALA A O 1
ATOM 1479 N N . TRP A 1 186 ? 25.540 5.917 -17.206 1.00 91.00 186 TRP A N 1
ATOM 1480 C CA . TRP A 1 186 ? 24.251 6.510 -16.868 1.00 91.00 186 TRP A CA 1
ATOM 1481 C C . TRP A 1 186 ? 23.738 6.060 -15.490 1.00 91.00 186 TRP A C 1
ATOM 1483 O O . TRP A 1 186 ? 23.381 6.910 -14.675 1.00 91.00 186 TRP A O 1
ATOM 1493 N N . ALA A 1 187 ? 23.758 4.761 -15.178 1.00 88.81 187 ALA A N 1
ATOM 1494 C CA . ALA A 1 187 ? 23.248 4.246 -13.906 1.00 88.81 187 ALA A CA 1
ATOM 1495 C C . ALA A 1 187 ? 23.997 4.833 -12.698 1.00 88.81 187 ALA A C 1
ATOM 1497 O O . ALA A 1 187 ? 23.387 5.075 -11.660 1.00 88.81 187 ALA A O 1
ATOM 1498 N N . LYS A 1 188 ? 25.291 5.149 -12.839 1.00 85.62 188 LYS A N 1
ATOM 1499 C CA . LYS A 1 188 ? 26.092 5.831 -11.802 1.00 85.62 188 LYS A CA 1
ATOM 1500 C C . LYS A 1 188 ? 25.671 7.276 -11.544 1.00 85.62 188 LYS A C 1
ATOM 1502 O O . LYS A 1 188 ? 25.952 7.801 -10.473 1.00 85.62 188 LYS A O 1
ATOM 1507 N N . THR A 1 189 ? 25.018 7.916 -12.512 1.00 83.50 189 THR A N 1
ATOM 1508 C CA . THR A 1 189 ? 24.522 9.297 -12.383 1.00 83.50 189 THR A CA 1
ATOM 1509 C C . THR A 1 189 ? 23.121 9.389 -11.782 1.00 83.50 189 THR A C 1
ATOM 1511 O O . THR A 1 189 ? 22.696 10.484 -11.418 1.00 83.50 189 THR A O 1
ATOM 1514 N N . ALA A 1 190 ? 22.395 8.271 -11.663 1.00 73.31 190 ALA A N 1
ATOM 1515 C CA . ALA A 1 190 ? 21.079 8.260 -11.034 1.00 73.31 190 ALA A CA 1
ATOM 1516 C C . ALA A 1 190 ? 21.200 8.716 -9.569 1.00 73.31 190 ALA A C 1
ATOM 1518 O O . ALA A 1 190 ? 22.026 8.181 -8.826 1.00 73.31 190 ALA A O 1
ATOM 1519 N N . LYS A 1 191 ? 20.404 9.725 -9.178 1.00 58.12 191 LYS A N 1
ATOM 1520 C CA . LYS A 1 191 ? 20.441 10.355 -7.847 1.00 58.12 191 LYS A CA 1
ATOM 1521 C C . LYS A 1 191 ? 20.461 9.302 -6.743 1.00 58.12 191 LYS A C 1
ATOM 1523 O O . LYS A 1 191 ? 19.563 8.469 -6.704 1.00 58.12 191 LYS A O 1
ATOM 1528 N N . ALA A 1 192 ? 21.445 9.399 -5.848 1.00 54.47 192 ALA A N 1
ATOM 1529 C CA . ALA A 1 192 ? 21.503 8.678 -4.581 1.00 54.47 192 ALA A CA 1
ATOM 1530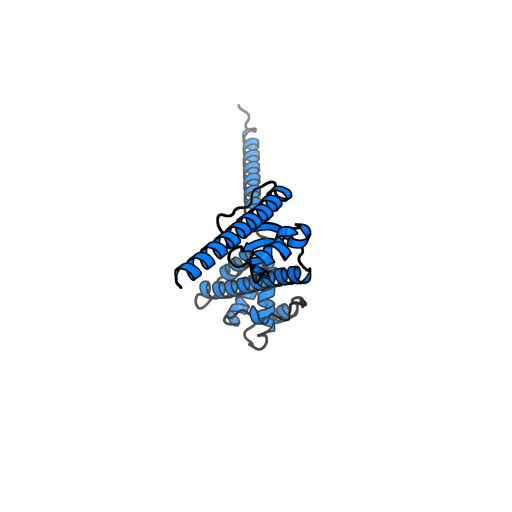 C C . ALA A 1 192 ? 20.394 9.152 -3.624 1.00 54.47 192 ALA A C 1
ATOM 1532 O O . ALA A 1 192 ? 20.624 10.010 -2.782 1.00 54.47 192 ALA A O 1
ATOM 1533 N N . ASP A 1 193 ? 19.178 8.655 -3.811 1.00 52.94 193 ASP A N 1
ATOM 1534 C CA . ASP A 1 193 ? 18.068 8.744 -2.862 1.00 52.94 193 ASP A CA 1
ATOM 1535 C C . ASP A 1 193 ? 18.443 8.093 -1.499 1.00 52.94 193 ASP A C 1
ATOM 1537 O O . ASP A 1 193 ? 19.015 7.007 -1.453 1.00 52.94 193 ASP A O 1
ATOM 1541 N N . PRO A 1 194 ? 18.189 8.717 -0.344 1.00 43.06 194 PRO A N 1
ATOM 1542 C CA . PRO A 1 194 ? 18.431 8.097 0.963 1.00 43.06 194 PRO A CA 1
ATOM 1543 C C . PRO A 1 194 ? 17.695 6.760 1.197 1.00 43.06 194 PRO A C 1
ATOM 1545 O O . PRO A 1 194 ? 18.186 5.934 1.969 1.00 43.06 194 PRO A O 1
ATOM 1548 N N . LEU A 1 195 ? 16.593 6.480 0.486 1.00 46.47 195 LEU A N 1
ATOM 1549 C CA . LEU A 1 195 ? 15.889 5.183 0.485 1.00 46.47 195 LEU A CA 1
ATOM 1550 C C . LEU A 1 195 ? 16.658 4.073 -0.265 1.00 46.47 195 LEU A C 1
ATOM 1552 O O . LEU A 1 195 ? 16.200 2.933 -0.386 1.00 46.47 195 LEU A O 1
ATOM 1556 N N . PHE A 1 196 ? 17.885 4.361 -0.720 1.00 51.38 196 PHE A N 1
ATOM 1557 C CA . PHE A 1 196 ? 18.809 3.439 -1.393 1.00 51.38 196 PHE A CA 1
ATOM 1558 C C . PHE A 1 196 ? 19.137 2.151 -0.623 1.00 51.38 196 PHE A C 1
ATOM 1560 O O . PHE A 1 196 ? 19.730 1.241 -1.210 1.00 51.38 196 PHE A O 1
ATOM 1567 N N . ALA A 1 197 ? 18.759 2.035 0.651 1.00 50.03 197 ALA A N 1
ATOM 1568 C CA . ALA A 1 197 ? 19.003 0.845 1.459 1.00 50.03 197 ALA A CA 1
ATOM 1569 C C . ALA A 1 197 ? 18.299 -0.425 0.921 1.00 50.03 197 ALA A C 1
ATOM 1571 O O . ALA A 1 197 ? 18.818 -1.523 1.122 1.00 50.03 197 ALA A O 1
ATOM 1572 N N . HIS A 1 198 ? 17.191 -0.292 0.174 1.00 54.81 198 HIS A N 1
ATOM 1573 C CA . HIS A 1 198 ? 16.328 -1.421 -0.231 1.00 54.81 198 HIS A CA 1
ATOM 1574 C C . HIS A 1 198 ? 16.408 -1.821 -1.715 1.00 54.81 198 HIS A C 1
ATOM 1576 O O . HIS A 1 198 ? 15.609 -2.622 -2.194 1.00 54.81 198 HIS A O 1
ATOM 1582 N N . ARG A 1 199 ? 17.399 -1.324 -2.475 1.00 62.28 199 ARG A N 1
ATOM 1583 C CA . ARG A 1 199 ? 17.500 -1.574 -3.933 1.00 62.28 199 ARG A CA 1
ATOM 1584 C C . ARG A 1 199 ? 17.486 -3.053 -4.328 1.00 62.28 199 ARG A C 1
ATOM 1586 O O . ARG A 1 199 ? 17.092 -3.379 -5.448 1.00 62.28 199 ARG A O 1
ATOM 1593 N N . ARG A 1 200 ? 17.953 -3.945 -3.448 1.00 64.19 200 ARG A N 1
ATOM 1594 C CA . ARG A 1 200 ? 18.054 -5.386 -3.736 1.00 64.19 200 ARG A CA 1
ATOM 1595 C C . ARG A 1 200 ? 16.696 -6.020 -4.006 1.00 64.19 200 ARG A C 1
ATOM 1597 O O . ARG A 1 200 ? 16.600 -6.899 -4.859 1.00 64.19 200 ARG A O 1
ATOM 1604 N N . ASP A 1 201 ? 15.657 -5.530 -3.348 1.00 75.56 201 ASP A N 1
ATOM 1605 C CA . ASP A 1 201 ? 14.371 -6.218 -3.309 1.00 75.56 201 ASP A CA 1
ATOM 1606 C C . ASP A 1 201 ? 13.601 -6.052 -4.635 1.00 75.56 201 ASP A C 1
ATOM 1608 O O . ASP A 1 201 ? 12.941 -6.976 -5.123 1.00 75.56 201 ASP A O 1
ATOM 1612 N N . PHE A 1 202 ? 13.816 -4.923 -5.317 1.00 81.81 202 PHE A N 1
ATOM 1613 C CA . PHE A 1 202 ? 13.257 -4.624 -6.638 1.00 81.81 202 PHE A CA 1
ATOM 1614 C C . PHE A 1 202 ? 14.302 -4.621 -7.774 1.00 81.81 202 PHE A C 1
ATOM 1616 O O . PHE A 1 202 ? 14.100 -4.009 -8.819 1.00 81.81 202 PHE A O 1
ATOM 1623 N N . SER A 1 203 ? 15.386 -5.392 -7.638 1.00 89.56 203 SER A N 1
ATOM 1624 C CA . SER A 1 203 ? 16.311 -5.680 -8.748 1.00 89.56 203 SER A CA 1
ATOM 1625 C 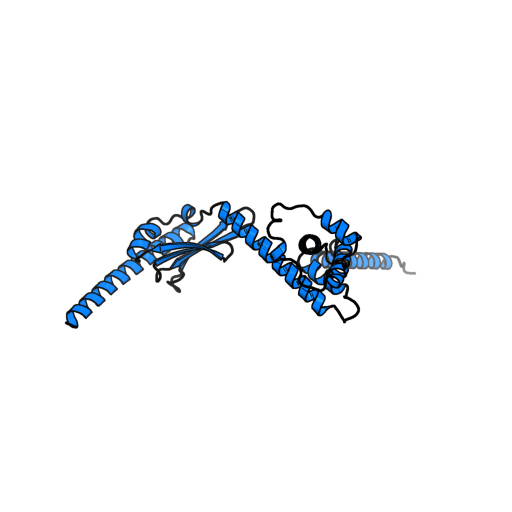C . SER A 1 203 ? 15.676 -6.618 -9.786 1.00 89.56 203 SER A C 1
ATOM 1627 O O . SER A 1 203 ? 15.184 -7.688 -9.410 1.00 89.56 203 SER A O 1
ATOM 1629 N N . VAL A 1 204 ? 15.696 -6.240 -11.070 1.00 94.12 204 VAL A N 1
ATOM 1630 C CA . VAL A 1 204 ? 15.085 -6.990 -12.188 1.00 94.12 204 VAL A CA 1
ATOM 1631 C C . VAL A 1 204 ? 15.827 -8.307 -12.446 1.00 94.12 204 VAL A C 1
ATOM 1633 O O . VAL A 1 204 ? 17.008 -8.321 -12.787 1.00 94.12 204 VAL A O 1
ATOM 1636 N N . GLN A 1 205 ? 15.109 -9.421 -12.334 1.00 92.38 205 GLN A N 1
ATOM 1637 C CA . GLN A 1 205 ? 15.579 -10.799 -12.484 1.00 92.38 205 GLN A CA 1
ATOM 1638 C C . GLN A 1 205 ? 15.362 -11.312 -13.916 1.00 92.38 205 GLN A C 1
ATOM 1640 O O . GLN A 1 205 ? 14.679 -12.303 -14.161 1.00 92.38 205 GLN A O 1
ATOM 1645 N N . SER A 1 206 ? 15.946 -10.621 -14.893 1.00 92.62 206 SER A N 1
ATOM 1646 C CA . SER A 1 206 ? 15.958 -11.027 -16.306 1.00 92.62 206 SER A CA 1
ATOM 1647 C C . SER A 1 206 ? 17.388 -11.131 -16.833 1.00 92.62 206 SER A C 1
ATOM 1649 O O . SER A 1 206 ? 18.332 -10.674 -16.190 1.00 92.62 206 SER A O 1
ATOM 1651 N N . HIS A 1 207 ? 17.575 -11.733 -18.014 1.00 93.00 207 HIS A N 1
ATOM 1652 C CA . HIS A 1 207 ? 18.909 -11.858 -18.605 1.00 93.00 207 HIS A CA 1
ATOM 1653 C C . HIS A 1 207 ? 19.567 -10.466 -18.747 1.00 93.00 207 HIS A C 1
ATOM 1655 O O . HIS A 1 207 ? 18.996 -9.612 -19.430 1.00 93.00 207 HIS A O 1
ATOM 1661 N N . PRO A 1 208 ? 20.771 -10.224 -18.188 1.00 93.44 208 PRO A N 1
ATOM 1662 C CA . PRO A 1 208 ? 21.371 -8.886 -18.127 1.00 93.44 208 PRO A CA 1
ATOM 1663 C C . PRO A 1 208 ? 21.497 -8.169 -19.475 1.00 93.44 208 PRO A C 1
ATOM 1665 O O . PRO A 1 208 ? 21.229 -6.977 -19.573 1.00 93.44 208 PRO A O 1
ATOM 1668 N N . GLY A 1 209 ? 21.812 -8.903 -20.549 1.00 94.12 209 GLY A N 1
ATOM 1669 C CA . GLY A 1 209 ? 21.847 -8.331 -21.901 1.00 94.12 209 GLY A CA 1
ATOM 1670 C C . GLY A 1 209 ? 20.476 -7.863 -22.415 1.00 94.12 209 GLY A C 1
ATOM 1671 O O . GLY A 1 209 ? 20.404 -6.893 -23.158 1.00 94.12 209 GLY A O 1
ATOM 1672 N N . LEU A 1 210 ? 19.379 -8.509 -22.001 1.00 96.38 210 LEU A N 1
ATOM 1673 C CA . LEU A 1 210 ? 18.024 -8.065 -22.351 1.00 96.38 210 LEU A CA 1
ATOM 1674 C C . LEU A 1 210 ? 17.608 -6.856 -21.515 1.00 96.38 210 LEU A C 1
ATOM 1676 O O . LEU A 1 210 ? 16.998 -5.937 -22.051 1.00 96.38 210 LEU A O 1
ATOM 1680 N N . VAL A 1 211 ? 17.992 -6.825 -20.236 1.00 96.88 211 VAL A N 1
ATOM 1681 C CA . VAL A 1 211 ? 17.797 -5.655 -19.366 1.00 96.88 211 VAL A CA 1
ATOM 1682 C C . VAL A 1 211 ? 18.546 -4.439 -19.921 1.00 96.88 211 VAL A C 1
ATOM 1684 O O . VAL A 1 211 ? 17.991 -3.344 -19.942 1.00 96.88 211 VAL A O 1
ATOM 1687 N N . ASP A 1 212 ? 19.766 -4.622 -20.437 1.00 96.44 212 ASP A N 1
ATOM 1688 C CA . ASP A 1 212 ? 20.533 -3.555 -21.093 1.00 96.44 212 ASP A CA 1
ATOM 1689 C C . ASP A 1 212 ? 19.811 -3.001 -22.333 1.00 96.44 212 ASP A C 1
ATOM 1691 O O . ASP A 1 212 ? 19.624 -1.788 -22.456 1.00 96.44 212 ASP A O 1
ATOM 1695 N N . VAL A 1 213 ? 19.335 -3.890 -23.216 1.00 97.19 213 VAL A N 1
ATOM 1696 C CA . VAL A 1 213 ? 18.558 -3.503 -24.406 1.00 97.19 213 VAL A CA 1
ATOM 1697 C C . VAL A 1 213 ? 17.269 -2.783 -24.007 1.00 97.19 213 VAL A C 1
ATOM 1699 O O . VAL A 1 213 ? 16.952 -1.740 -24.582 1.00 97.19 213 VAL A O 1
ATOM 1702 N N . PHE A 1 214 ? 16.542 -3.303 -23.016 1.00 98.06 214 PHE A N 1
ATOM 1703 C CA . PHE A 1 214 ? 15.320 -2.695 -22.496 1.00 98.06 214 PHE A CA 1
ATOM 1704 C C . PHE A 1 214 ? 15.588 -1.290 -21.947 1.00 98.06 214 PHE A C 1
ATOM 1706 O O . PHE A 1 214 ? 14.900 -0.342 -22.319 1.00 98.06 214 PHE A O 1
ATOM 1713 N N . LEU A 1 215 ? 16.638 -1.111 -21.140 1.00 96.88 215 LEU A N 1
ATOM 1714 C CA . LEU A 1 215 ? 17.029 0.197 -20.617 1.00 96.88 215 LEU A CA 1
ATOM 1715 C C . LEU A 1 215 ? 17.328 1.199 -21.738 1.00 96.88 215 LEU A C 1
ATOM 1717 O O . LEU A 1 215 ? 16.872 2.342 -21.685 1.00 96.88 215 LEU A O 1
ATOM 1721 N N . THR A 1 216 ? 18.035 0.784 -22.790 1.00 96.75 216 THR A N 1
ATOM 1722 C CA . THR A 1 216 ? 18.262 1.651 -23.954 1.00 96.75 216 THR A CA 1
ATOM 1723 C C . THR A 1 216 ? 16.947 2.057 -24.627 1.00 96.75 216 THR A C 1
ATOM 1725 O O . THR A 1 216 ? 16.814 3.201 -25.066 1.00 96.75 216 THR A O 1
ATOM 1728 N N . GLN A 1 217 ? 15.959 1.161 -24.701 1.00 97.00 217 GLN A N 1
ATOM 1729 C CA . GLN A 1 217 ? 14.632 1.492 -25.227 1.00 97.00 217 GLN A CA 1
ATOM 1730 C C . GLN A 1 217 ? 13.888 2.480 -24.318 1.00 97.00 217 GLN A C 1
ATOM 1732 O O . GLN A 1 217 ? 13.372 3.474 -24.823 1.00 97.00 217 GLN A O 1
ATOM 1737 N N . VAL A 1 218 ? 13.891 2.272 -22.997 1.00 96.38 218 VAL A N 1
ATOM 1738 C CA . VAL A 1 218 ? 13.261 3.180 -22.020 1.00 96.38 218 VAL A CA 1
ATOM 1739 C C . VAL A 1 218 ? 13.867 4.579 -22.094 1.00 96.38 218 VAL A C 1
ATOM 1741 O O . VAL A 1 218 ? 13.129 5.558 -22.153 1.00 96.38 218 VAL A O 1
ATOM 1744 N N . ARG A 1 219 ? 15.199 4.697 -22.161 1.00 94.25 219 ARG A N 1
ATOM 1745 C CA . ARG A 1 219 ? 15.882 5.996 -22.300 1.00 94.25 219 ARG A CA 1
ATOM 1746 C C . ARG A 1 219 ? 15.435 6.743 -23.562 1.00 94.25 219 ARG A C 1
ATOM 1748 O O . ARG A 1 219 ? 15.182 7.939 -23.500 1.00 94.25 219 ARG A O 1
ATOM 1755 N N . ARG A 1 220 ? 15.242 6.031 -24.679 1.00 93.19 220 ARG A N 1
ATOM 1756 C CA . ARG A 1 220 ? 14.685 6.611 -25.916 1.00 93.19 220 ARG A CA 1
ATOM 1757 C C . ARG A 1 220 ? 13.210 6.988 -25.794 1.00 93.19 220 ARG A C 1
ATOM 1759 O O . ARG A 1 220 ? 12.781 7.920 -26.462 1.00 93.19 220 ARG A O 1
ATOM 1766 N N . GLU A 1 221 ? 12.412 6.254 -25.018 1.00 91.19 221 GLU A N 1
ATOM 1767 C CA . GLU A 1 221 ? 11.018 6.634 -24.736 1.00 91.19 221 GLU A CA 1
ATOM 1768 C C . GLU A 1 221 ? 10.951 7.875 -23.829 1.00 91.19 221 GLU A C 1
ATOM 1770 O O . GLU A 1 221 ? 10.106 8.731 -24.063 1.00 91.19 221 GLU A O 1
ATOM 1775 N N . ALA A 1 222 ? 11.869 8.024 -22.868 1.00 87.44 222 ALA A N 1
ATOM 1776 C CA . ALA A 1 222 ? 11.941 9.175 -21.961 1.00 87.44 222 ALA A CA 1
ATOM 1777 C C . ALA A 1 222 ? 12.322 10.493 -22.664 1.00 87.44 222 ALA A C 1
ATOM 1779 O O . ALA A 1 222 ? 11.929 11.569 -22.225 1.00 87.44 222 ALA A O 1
ATOM 1780 N N . GLU A 1 223 ? 13.069 10.416 -23.768 1.00 87.88 223 GLU A N 1
ATOM 1781 C CA . GLU A 1 223 ? 13.400 11.570 -24.616 1.00 87.88 223 GLU A CA 1
ATOM 1782 C C . GLU A 1 223 ? 12.218 12.040 -25.481 1.00 87.88 223 GLU A C 1
ATOM 1784 O O . GLU A 1 223 ? 12.251 13.137 -26.046 1.00 87.88 223 GLU A O 1
ATOM 1789 N N . LYS A 1 224 ? 11.163 11.226 -25.619 1.00 82.25 224 LYS A N 1
ATOM 1790 C CA . LYS A 1 224 ? 9.977 11.621 -26.382 1.00 82.25 224 LYS A CA 1
ATOM 1791 C C . LYS A 1 224 ? 9.134 12.589 -25.554 1.00 82.25 224 LYS A C 1
ATOM 1793 O O . LYS A 1 224 ? 9.011 12.417 -24.344 1.00 82.25 224 LYS A O 1
ATOM 1798 N N . PRO A 1 225 ? 8.489 13.580 -26.194 1.00 68.38 225 PRO A N 1
ATOM 1799 C CA . PRO A 1 225 ? 7.533 14.422 -25.492 1.00 68.38 225 PRO A CA 1
ATOM 1800 C C . PRO A 1 225 ? 6.419 13.548 -24.888 1.00 68.38 225 PRO A C 1
ATOM 1802 O O . PRO A 1 225 ? 6.048 12.543 -25.513 1.00 68.38 225 PRO A O 1
ATOM 1805 N N . PRO A 1 226 ? 5.860 13.929 -23.721 1.00 62.06 226 PRO A N 1
ATOM 1806 C CA . PRO A 1 226 ? 4.744 13.214 -23.121 1.00 62.06 226 PRO A CA 1
ATOM 1807 C C . PRO A 1 226 ? 3.662 13.007 -24.177 1.00 62.06 226 PRO A C 1
ATOM 1809 O O . PRO A 1 226 ? 3.282 13.942 -24.892 1.00 62.06 226 PRO A O 1
ATOM 1812 N N . ARG A 1 227 ? 3.191 11.767 -24.332 1.00 59.41 227 ARG A N 1
ATOM 1813 C CA . ARG A 1 227 ? 2.099 11.496 -25.265 1.00 59.41 227 ARG A CA 1
ATOM 1814 C C . ARG A 1 227 ? 0.886 12.279 -24.784 1.00 59.41 227 ARG A C 1
ATOM 1816 O O . ARG A 1 227 ? 0.406 12.033 -23.684 1.00 59.41 227 ARG A O 1
ATOM 1823 N N . ALA A 1 228 ? 0.414 13.205 -25.619 1.00 55.75 228 ALA A N 1
ATOM 1824 C CA . ALA A 1 228 ? -0.795 13.971 -25.352 1.00 55.75 228 ALA A CA 1
ATOM 1825 C C . ALA A 1 228 ? -1.903 13.017 -24.891 1.00 55.75 228 ALA A C 1
ATOM 1827 O O . ALA A 1 228 ? -2.177 12.008 -25.560 1.00 55.75 228 ALA A O 1
ATOM 1828 N N . SER A 1 229 ? -2.510 13.329 -23.749 1.00 58.97 229 SER A N 1
ATOM 1829 C CA . SER A 1 229 ? -3.584 12.533 -23.166 1.00 58.97 229 SER A CA 1
ATOM 1830 C C . SER A 1 229 ? -4.696 12.315 -24.196 1.00 58.97 229 SER A C 1
ATOM 1832 O O . SER A 1 229 ? -4.889 13.118 -25.114 1.00 58.97 229 SER A O 1
ATOM 1834 N N . ILE A 1 230 ? -5.481 11.245 -24.056 1.00 57.69 230 ILE A N 1
ATOM 1835 C CA . ILE A 1 230 ? -6.633 10.982 -24.940 1.00 57.69 230 ILE A CA 1
ATOM 1836 C C . ILE A 1 230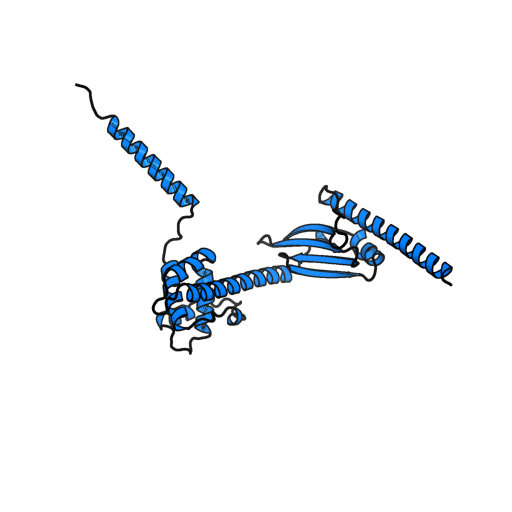 ? -7.543 12.225 -25.034 1.00 57.69 230 ILE A C 1
ATOM 1838 O O . ILE A 1 230 ? -8.023 12.562 -26.116 1.00 57.69 230 ILE A O 1
ATOM 1842 N N . ARG A 1 231 ? -7.684 12.970 -23.929 1.00 54.72 231 ARG A N 1
ATOM 1843 C CA . ARG A 1 231 ? -8.420 14.239 -23.839 1.00 54.72 231 ARG A CA 1
ATOM 1844 C C . ARG A 1 231 ? -7.808 15.351 -24.696 1.00 54.72 231 ARG A C 1
ATOM 1846 O O . ARG A 1 231 ? -8.534 16.062 -25.388 1.00 54.72 231 ARG A O 1
ATOM 1853 N N . GLU A 1 232 ? -6.489 15.495 -24.686 1.00 58.06 232 GLU A N 1
ATOM 1854 C CA . GLU A 1 232 ? -5.779 16.458 -25.535 1.00 58.06 232 GLU A CA 1
ATOM 1855 C C . GLU A 1 232 ? -5.816 16.052 -27.007 1.00 58.06 232 GLU A C 1
ATOM 1857 O O . GLU A 1 232 ? -5.994 16.905 -27.871 1.00 58.06 232 GLU A O 1
ATOM 1862 N N . ARG A 1 233 ? -5.733 14.753 -27.313 1.00 65.75 233 ARG A N 1
ATOM 1863 C CA . ARG A 1 233 ? -5.871 14.241 -28.684 1.00 65.75 233 ARG A CA 1
ATOM 1864 C C . ARG A 1 233 ? -7.280 14.464 -29.235 1.00 65.75 233 ARG A C 1
ATOM 1866 O O . ARG A 1 233 ? -7.409 14.829 -30.401 1.00 65.75 233 ARG A O 1
ATOM 1873 N N . LEU A 1 234 ? -8.317 14.303 -28.408 1.00 62.25 234 LEU A N 1
ATOM 1874 C CA . LEU A 1 234 ? -9.708 14.633 -28.742 1.00 62.25 234 LEU A CA 1
ATOM 1875 C C . LEU A 1 234 ? -9.887 16.133 -28.999 1.00 62.25 234 LEU A C 1
ATOM 1877 O O . LEU A 1 234 ? -10.429 16.496 -30.041 1.00 62.25 234 LEU A O 1
ATOM 1881 N N . LYS A 1 235 ? -9.356 16.999 -28.124 1.00 72.19 235 LYS A N 1
ATOM 1882 C CA . LYS A 1 235 ? -9.366 18.458 -28.340 1.00 72.19 235 LYS A CA 1
ATOM 1883 C C . LYS A 1 235 ? -8.644 18.856 -29.628 1.00 72.19 235 LYS A C 1
ATOM 1885 O O . LYS A 1 235 ? -9.205 19.562 -30.457 1.00 72.19 235 LYS A O 1
ATOM 1890 N N . GLN A 1 236 ? -7.439 18.336 -29.859 1.00 73.19 236 GLN A N 1
ATOM 1891 C CA . GLN A 1 236 ? -6.669 18.619 -31.075 1.00 73.19 236 GLN A CA 1
ATOM 1892 C C . GLN A 1 236 ? -7.354 18.090 -32.346 1.00 73.19 236 GLN A C 1
ATOM 1894 O O . GLN A 1 236 ? -7.210 18.685 -33.416 1.00 73.19 236 GLN A O 1
ATOM 1899 N N . ALA A 1 237 ? -8.087 16.975 -32.262 1.00 72.19 237 ALA A N 1
ATOM 1900 C CA . ALA A 1 237 ? -8.877 16.448 -33.373 1.00 72.19 237 ALA A CA 1
ATOM 1901 C C . ALA A 1 237 ? -10.114 17.317 -33.663 1.00 72.19 237 ALA A C 1
ATOM 1903 O O . ALA A 1 237 ? -10.394 17.584 -34.833 1.00 72.19 237 ALA A O 1
ATOM 1904 N N . GLN A 1 238 ? -10.798 17.807 -32.624 1.00 71.25 238 GLN A N 1
ATOM 1905 C CA . GLN A 1 238 ? -11.932 18.732 -32.740 1.00 71.25 238 GLN A CA 1
ATOM 1906 C C . GLN A 1 238 ? -11.500 20.075 -33.342 1.00 71.25 238 GLN A C 1
ATOM 1908 O O . GLN A 1 238 ? -12.052 20.498 -34.355 1.00 71.25 238 GLN A O 1
ATOM 1913 N N . GLU A 1 239 ? -10.422 20.678 -32.839 1.00 74.12 239 GLU A N 1
ATOM 1914 C CA . GLU A 1 239 ? -9.886 21.942 -33.367 1.00 74.12 239 GLU A CA 1
ATOM 1915 C C . GLU A 1 239 ? -9.406 21.819 -34.824 1.00 74.12 239 GLU A C 1
ATOM 1917 O O . GLU A 1 239 ? -9.556 22.741 -35.633 1.00 74.12 239 GLU A O 1
ATOM 1922 N N . LYS A 1 240 ? -8.832 20.666 -35.201 1.00 75.06 240 LYS A N 1
ATOM 1923 C CA . LYS A 1 240 ? -8.453 20.382 -36.596 1.00 75.06 240 LYS A CA 1
ATOM 1924 C C . LYS A 1 240 ? -9.670 20.179 -37.499 1.00 75.06 240 LYS A C 1
ATOM 1926 O O . LYS A 1 240 ? -9.594 20.537 -38.676 1.00 75.06 240 LYS A O 1
ATOM 1931 N N . ALA A 1 241 ? -10.765 19.619 -36.986 1.00 70.81 241 ALA A N 1
ATOM 1932 C CA . ALA A 1 241 ? -12.015 19.490 -37.726 1.00 70.81 241 ALA A CA 1
ATOM 1933 C C . ALA A 1 241 ? -12.664 20.866 -37.947 1.00 70.81 241 ALA A C 1
ATOM 1935 O O . ALA A 1 241 ? -12.980 21.210 -39.082 1.00 70.81 241 ALA A O 1
ATOM 1936 N N . GLU A 1 242 ? -12.744 21.703 -36.913 1.00 67.06 242 GLU A N 1
ATOM 1937 C CA . GLU A 1 242 ? -13.309 23.059 -36.988 1.00 67.06 242 GLU A CA 1
ATOM 1938 C C . GLU A 1 242 ? -12.530 23.978 -37.941 1.00 67.06 242 GLU A C 1
ATOM 1940 O O . GLU A 1 242 ? -13.122 24.702 -38.747 1.00 67.06 242 GLU A O 1
ATOM 1945 N N . LYS A 1 243 ? -11.192 23.895 -37.932 1.00 66.88 243 LYS A N 1
ATOM 1946 C CA . LYS A 1 243 ? -10.337 24.617 -38.890 1.00 66.88 243 LYS A CA 1
ATOM 1947 C C . LYS A 1 243 ? -10.507 24.126 -40.331 1.00 66.88 243 LYS A C 1
ATOM 1949 O O . LYS A 1 243 ? -10.412 24.926 -41.256 1.00 66.88 243 LYS A O 1
ATOM 1954 N N . LYS A 1 244 ? -10.783 22.837 -40.559 1.00 64.50 244 LYS A N 1
ATOM 1955 C CA . LYS A 1 244 ? -11.082 22.327 -41.911 1.00 64.50 244 LYS A CA 1
ATOM 1956 C C . LYS A 1 244 ? -12.446 22.808 -42.413 1.00 64.50 244 LYS A C 1
ATOM 1958 O O . LYS A 1 244 ? -12.560 23.166 -43.585 1.00 64.50 244 LYS A O 1
ATOM 1963 N N . THR A 1 245 ? -13.448 22.877 -41.539 1.00 57.34 245 THR A N 1
ATOM 1964 C CA . THR A 1 245 ? -14.801 23.340 -41.886 1.00 57.34 245 THR A CA 1
ATOM 1965 C C . THR A 1 245 ? -14.831 24.836 -42.215 1.00 57.34 245 THR A C 1
ATOM 1967 O O . THR A 1 245 ? -15.472 25.243 -43.184 1.00 57.34 245 THR A O 1
ATOM 1970 N N . SER A 1 246 ? -14.084 25.667 -41.479 1.00 57.72 246 SER A N 1
ATOM 1971 C CA . SER A 1 246 ? -14.010 27.114 -41.737 1.00 57.72 246 SER A CA 1
ATOM 1972 C C . SER A 1 246 ? -13.277 27.461 -43.040 1.00 57.72 246 SER A C 1
ATOM 1974 O O . SER A 1 246 ? -13.705 28.358 -43.769 1.00 57.72 246 SER A O 1
ATOM 1976 N N . VAL A 1 247 ? -12.235 26.703 -43.400 1.00 57.94 247 VAL A N 1
ATOM 1977 C CA . VAL A 1 247 ? -11.509 26.873 -44.671 1.00 57.94 247 VAL A CA 1
ATOM 1978 C C . VAL A 1 247 ? -12.369 26.463 -45.878 1.00 57.94 247 VAL A C 1
ATOM 1980 O O . VAL A 1 247 ? -12.335 27.141 -46.903 1.00 57.94 247 VAL A O 1
ATOM 1983 N N . GLN A 1 248 ? -13.198 25.419 -45.758 1.00 55.22 248 GLN A N 1
ATOM 1984 C CA . GLN A 1 248 ? -14.131 25.002 -46.820 1.00 55.22 248 GLN A CA 1
ATOM 1985 C C . GLN A 1 248 ? -15.333 25.949 -46.991 1.00 55.22 248 GLN A C 1
ATOM 1987 O O . GLN A 1 248 ? -15.852 26.104 -48.097 1.00 55.22 248 GLN A O 1
ATOM 1992 N N . ALA A 1 249 ? -15.775 26.613 -45.921 1.00 52.44 249 ALA A N 1
ATOM 1993 C CA . ALA A 1 249 ? -16.824 27.631 -45.998 1.00 52.44 249 ALA A CA 1
ATOM 1994 C C . ALA A 1 249 ? -16.333 28.932 -46.665 1.00 52.44 249 ALA A C 1
ATOM 1996 O O . ALA A 1 249 ? -17.099 29.604 -47.357 1.00 52.44 249 ALA A O 1
ATOM 1997 N N . ALA A 1 250 ? -15.051 29.275 -46.496 1.00 52.91 250 ALA A N 1
ATOM 1998 C CA . ALA A 1 250 ? -14.445 30.460 -47.100 1.00 52.91 250 ALA A CA 1
ATOM 1999 C C . ALA A 1 250 ? -14.199 30.314 -48.615 1.00 52.91 250 ALA A C 1
ATOM 2001 O O . ALA A 1 250 ? -14.282 31.303 -49.344 1.00 52.91 250 ALA A O 1
ATOM 2002 N N . THR A 1 251 ? -13.944 29.100 -49.113 1.00 53.78 251 THR A N 1
ATOM 2003 C CA . THR A 1 251 ? -13.734 28.846 -50.550 1.00 53.78 251 THR A CA 1
ATOM 2004 C C . THR A 1 251 ? -15.032 28.814 -51.362 1.00 53.78 251 THR A C 1
ATOM 2006 O O . THR A 1 251 ? -15.011 29.203 -52.524 1.00 53.78 251 THR A O 1
ATOM 2009 N N . LYS A 1 252 ? -16.179 28.463 -50.760 1.00 54.25 252 LYS A N 1
ATOM 2010 C CA . LYS A 1 252 ? -17.496 28.477 -51.434 1.00 54.25 252 LYS A CA 1
ATOM 2011 C C . LYS A 1 252 ? -18.123 29.867 -51.629 1.00 54.25 252 LYS A C 1
ATOM 2013 O O . LYS A 1 252 ? -19.080 29.986 -52.381 1.00 54.25 252 LYS A O 1
ATOM 2018 N N . LYS A 1 253 ? -17.614 30.922 -50.981 1.00 55.25 253 LYS A N 1
ATOM 2019 C CA . LYS A 1 253 ? -18.146 32.300 -51.105 1.00 55.25 253 LYS A CA 1
ATOM 2020 C C . LYS A 1 253 ? -17.509 33.134 -52.232 1.00 55.25 253 LYS A C 1
ATOM 2022 O O . LYS A 1 253 ? -17.798 34.322 -52.331 1.00 55.25 253 LYS A O 1
ATOM 2027 N N . LYS A 1 254 ? -16.626 32.551 -53.052 1.00 50.72 254 LYS A N 1
ATOM 2028 C CA . LYS A 1 254 ? -15.836 33.263 -54.078 1.00 50.72 254 LYS A CA 1
ATOM 2029 C C . LYS A 1 254 ? -16.167 32.884 -55.530 1.00 50.72 254 LYS A C 1
ATOM 2031 O O . LYS A 1 254 ? -15.331 33.087 -56.404 1.00 50.72 254 LYS A O 1
ATOM 2036 N N . GLU A 1 255 ? -17.366 32.380 -55.801 1.00 50.66 255 GLU A N 1
ATOM 2037 C CA . GLU A 1 255 ? -17.842 32.158 -57.172 1.00 50.66 255 GLU A CA 1
ATOM 2038 C C . GLU A 1 255 ? -18.949 33.182 -57.488 1.00 50.66 255 GLU A C 1
ATOM 2040 O O . GLU A 1 255 ? -20.032 33.086 -56.911 1.00 50.66 255 GLU A O 1
ATOM 2045 N N . PRO A 1 256 ? -18.684 34.226 -58.299 1.00 44.81 256 PRO A N 1
ATOM 2046 C CA . PRO A 1 256 ? -19.723 35.146 -58.741 1.00 44.81 256 PRO A CA 1
ATOM 2047 C C . PRO A 1 256 ? -20.489 34.552 -59.933 1.00 44.81 256 PRO A C 1
ATOM 2049 O O . PRO A 1 256 ? -19.888 34.086 -60.902 1.00 44.81 256 PRO A O 1
ATOM 2052 N N . GLU A 1 257 ? -21.821 34.572 -59.831 1.00 47.75 257 GLU A N 1
ATOM 2053 C CA . GLU A 1 257 ? -22.753 34.282 -60.924 1.00 47.75 257 GLU A CA 1
ATOM 2054 C C . GLU A 1 257 ? -22.536 35.236 -62.114 1.00 47.75 257 GLU A C 1
ATOM 2056 O O . GLU A 1 257 ? -22.107 36.378 -61.945 1.00 47.75 257 GLU A O 1
ATOM 2061 N N . ARG A 1 258 ? -22.809 34.690 -63.305 1.00 42.50 258 ARG A N 1
ATOM 2062 C CA . ARG A 1 258 ? -22.686 35.281 -64.649 1.00 42.50 258 ARG A CA 1
ATOM 2063 C C . ARG A 1 258 ? -23.243 36.691 -64.812 1.00 42.50 258 ARG A C 1
ATOM 2065 O O . ARG A 1 258 ? -24.356 36.943 -64.307 1.00 42.50 258 ARG A O 1
#

Radius of gyration: 30.52 Å; chains: 1; bounding box: 60×65×104 Å

Foldseek 3Di:
DVVVVVVVVVVVVVVLVVLVVVLLVLLQVQCCVPPVDGWDCPDLQWTWRDWFADDPVRWIKTWTANLPQLKIWIATNNHTPDIDGDPHSVRSCVVDSVDPDPCVRPDDDPVSVVVVVVVVLVVLLQVLLVLLLVLLVVQDPPPDRDLVSLVVSCVVNNLLSNLVLLLLQCVVCVVVPLADPVNNVVSVPPDPDPSSPCSVNNHRPDDVNSSNVSSVSSVVVNPDDPDQPPVRVVVVVVVVVVVVVVVVVVVVVPDDDD

pLDDT: mean 86.92, std 14.88, range [42.5, 98.5]

Secondary structure (DSSP, 8-state):
-HHHHHHHHHHHHHHHHHHHHHHHHHHHHHHHHHHSS----S-TT-EEEEEEEETTTTEEEEEEEETTTTEEEEEETTEEEEEEE-SSHHHHHHHTGGG--HHHHT---HHHHHHHHHHHHHHHHHHHHHHHHHHHHHHB-SS-B-THHHHHHHHHH-HHHHHHHHHHHHHHSGGGS-S-HHHHHHHHHS---GGGGGTTTT---S-HHHHHHHHHHHHHHHTSPPPPPHHHHHHHHHHHHHHHHHHHHHHTT-----